Protein AF-A0A2M8NTM0-F1 (afdb_monomer_lite)

Radius of gyration: 33.55 Å; chains: 1; bounding box: 62×79×112 Å

Secondary structure (DSSP, 8-state):
--HHHHHHHHHTT-S---EEEE--EE---BTSEEEEEEEEETTEEEEEEEEBT-EEEE---TT-EEEEEEEEPTTEEBTTBSEEEEEEE--SSEEEEE---SS----SHHHHHHHHHHHHHHHH-PPP-PPPGGGGSPP------------------PPPPP-------------------------SSSTTS----SSSSS-------SSTTSS---

Sequence (218 aa):
YAPDAVVQLLDNDNLVRLGTAIIPTGNLRKDRAAVNITIIENDERLRYSVDGGHVFVYPIPIGQTIEVRIRCAGGISINGKRRLRMKIEGGAMGLMIDARPRPLPLGDVAYRAVMMPKWVQEATGDPLQEMDIRWLQPVEDDHIVIPTTTKRRDDKKQRPLKADKKGRGKDKPSKADKQGKKGSDKDEFDDLLGGADLDSLLEDEEPDELGALRNALS

Foldseek 3Di:
DDVVVVVVVVVVPPDFDAWDEFEKAFPQDAPAFFKWKWKADPNDTDIDTDHALAKAFDAADAPDKIKMWMAGDPGIDTVPHRIDIDIIGGTNGYYMYHRYYPVHCCDALVSVQPSVLRRVCNRPVDPRDHDDPVVSDPDPPPPPPPDPPDDDDDDDDDDDDDDDDDDDDDDDDDDDDDDDDDDDDDDDPPPPPDDDDPPPPPDDDDDDDPPPPPPPPD

pLDDT: mean 73.64, std 25.42, range [27.0, 98.56]

Structure (mmCIF, N/CA/C/O backbone):
data_AF-A0A2M8NTM0-F1
#
_entry.id   AF-A0A2M8NTM0-F1
#
loop_
_atom_site.group_PDB
_atom_site.id
_atom_site.type_symbol
_atom_site.label_atom_id
_atom_site.label_alt_id
_atom_site.label_comp_id
_atom_site.label_asym_id
_atom_site.label_entity_id
_atom_site.label_seq_id
_atom_site.pdbx_PDB_ins_code
_atom_site.Cartn_x
_atom_site.Cartn_y
_atom_site.Cartn_z
_atom_site.occupancy
_atom_site.B_iso_or_equiv
_atom_site.auth_seq_id
_atom_site.auth_comp_id
_atom_site.auth_asym_id
_atom_site.auth_atom_id
_atom_site.pdbx_PDB_model_num
ATOM 1 N N . TYR A 1 1 ? -35.176 -5.198 -20.949 1.00 56.12 1 TYR A N 1
ATOM 2 C CA . TYR A 1 1 ? -34.098 -4.965 -19.971 1.00 56.12 1 TYR A CA 1
ATOM 3 C C . TYR A 1 1 ? -34.753 -4.721 -18.625 1.00 56.12 1 TYR A C 1
ATOM 5 O O . TYR A 1 1 ? -35.517 -3.773 -18.524 1.00 56.12 1 TYR A O 1
ATOM 13 N N . ALA A 1 2 ? -34.555 -5.620 -17.658 1.00 70.25 2 ALA A N 1
ATOM 14 C CA . ALA A 1 2 ? -35.185 -5.564 -16.338 1.00 70.25 2 ALA A CA 1
ATOM 15 C C . ALA A 1 2 ? -34.142 -5.093 -15.306 1.00 70.25 2 ALA A C 1
ATOM 17 O O . ALA A 1 2 ? -33.326 -5.911 -14.879 1.00 70.25 2 ALA A O 1
ATOM 18 N N . PRO A 1 3 ? -34.103 -3.796 -14.952 1.00 74.00 3 PRO A N 1
ATOM 19 C CA . PRO A 1 3 ? -33.145 -3.275 -13.973 1.00 74.00 3 PRO A CA 1
ATOM 20 C C . PRO A 1 3 ? -33.271 -3.969 -12.607 1.00 74.00 3 PRO A C 1
ATOM 22 O O . PRO A 1 3 ? -32.257 -4.216 -11.964 1.00 74.00 3 PRO A O 1
ATOM 25 N N . ASP A 1 4 ? -34.475 -4.396 -12.225 1.00 75.06 4 ASP A N 1
ATOM 26 C CA . ASP A 1 4 ? -34.735 -5.058 -10.939 1.00 75.06 4 ASP A CA 1
ATOM 27 C C . ASP A 1 4 ? -34.027 -6.412 -10.798 1.00 75.06 4 ASP A C 1
ATOM 29 O O . ASP A 1 4 ? -33.561 -6.759 -9.717 1.00 75.06 4 ASP A O 1
ATOM 33 N N . ALA A 1 5 ? -33.876 -7.158 -11.898 1.00 70.00 5 ALA A N 1
ATOM 34 C CA . ALA A 1 5 ? -33.140 -8.421 -11.896 1.00 70.00 5 ALA A CA 1
ATOM 35 C C . ALA A 1 5 ? -31.632 -8.203 -11.694 1.00 70.00 5 ALA A C 1
ATOM 37 O O . ALA A 1 5 ? -30.962 -9.038 -11.097 1.00 70.00 5 ALA A O 1
ATOM 38 N N . VAL A 1 6 ? -31.097 -7.074 -12.173 1.00 70.56 6 VAL A N 1
ATOM 39 C CA . VAL A 1 6 ? -29.693 -6.696 -11.957 1.00 70.56 6 VAL A CA 1
ATOM 40 C C . VAL A 1 6 ? -29.484 -6.268 -10.506 1.00 70.56 6 VAL A C 1
ATOM 42 O O . VAL A 1 6 ? -28.508 -6.688 -9.897 1.00 70.56 6 VAL A O 1
ATOM 45 N N . VAL A 1 7 ? -30.412 -5.494 -9.937 1.00 74.06 7 VAL A N 1
ATOM 46 C CA . VAL A 1 7 ? -30.360 -5.064 -8.530 1.00 74.06 7 VAL A CA 1
ATOM 47 C C . VAL A 1 7 ? -30.457 -6.262 -7.585 1.00 74.06 7 VAL A C 1
ATOM 49 O O . VAL A 1 7 ? -29.578 -6.425 -6.751 1.00 74.06 7 VAL A O 1
ATOM 52 N N . GLN A 1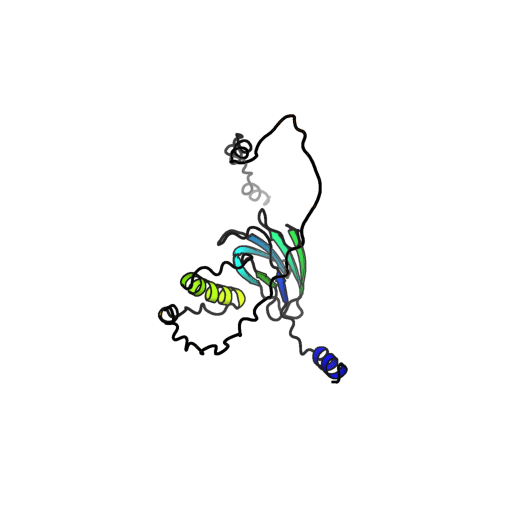 8 ? -31.412 -7.179 -7.785 1.00 66.38 8 GLN A N 1
ATOM 53 C CA . GLN A 1 8 ? -31.498 -8.407 -6.978 1.00 66.38 8 GLN A CA 1
ATOM 54 C C . GLN A 1 8 ? -30.233 -9.268 -7.063 1.00 66.38 8 GLN A C 1
ATOM 56 O O . GLN A 1 8 ? -29.823 -9.862 -6.074 1.00 66.38 8 GLN A O 1
ATOM 61 N N . LEU A 1 9 ? -29.595 -9.349 -8.233 1.00 65.88 9 LEU A N 1
ATOM 62 C CA . LEU A 1 9 ? -28.368 -10.129 -8.408 1.00 65.88 9 LEU A CA 1
ATOM 63 C C . LEU A 1 9 ? -27.161 -9.481 -7.706 1.00 65.88 9 LEU A C 1
ATOM 65 O O . LEU A 1 9 ? -26.259 -10.197 -7.276 1.00 65.88 9 LEU A O 1
ATOM 69 N N . LEU A 1 10 ? -27.159 -8.152 -7.561 1.00 68.00 10 LEU A N 1
ATOM 70 C CA . LEU A 1 10 ? -26.170 -7.403 -6.780 1.00 68.00 10 LEU A CA 1
ATOM 71 C C . LEU A 1 10 ? -26.445 -7.481 -5.269 1.00 68.00 10 LEU A C 1
ATOM 73 O O . LEU A 1 10 ? -25.497 -7.615 -4.500 1.00 68.00 10 LEU A O 1
ATOM 77 N N . ASP A 1 11 ? -27.716 -7.444 -4.863 1.00 64.75 11 ASP A N 1
ATOM 78 C CA . ASP A 1 11 ? -28.152 -7.501 -3.460 1.00 64.75 11 ASP A CA 1
ATOM 79 C C . ASP A 1 11 ? -28.005 -8.905 -2.845 1.00 64.75 11 ASP A C 1
ATOM 81 O O . ASP A 1 11 ? -27.877 -9.040 -1.632 1.00 64.75 11 ASP A O 1
ATOM 85 N N . ASN A 1 12 ? -27.975 -9.959 -3.668 1.00 64.94 12 ASN A N 1
ATOM 86 C CA . ASN A 1 12 ? -27.791 -11.351 -3.235 1.00 64.94 12 ASN A CA 1
ATOM 87 C C . ASN A 1 12 ? -26.311 -11.728 -2.983 1.00 64.94 12 ASN A C 1
ATOM 89 O O . ASN A 1 12 ? -25.892 -12.834 -3.324 1.00 64.94 12 ASN A O 1
ATOM 93 N N . ASP A 1 13 ? -25.507 -10.820 -2.419 1.00 61.31 13 ASP A N 1
ATOM 94 C CA . ASP A 1 13 ? -24.114 -11.066 -1.991 1.00 61.31 13 ASP A CA 1
ATOM 95 C C . ASP A 1 13 ? -23.133 -11.538 -3.087 1.00 61.31 13 ASP A C 1
ATOM 97 O O . ASP A 1 13 ? -22.065 -12.081 -2.803 1.00 61.31 13 ASP A O 1
ATOM 101 N N . ASN A 1 14 ? -23.424 -11.285 -4.368 1.00 66.50 14 ASN A N 1
ATOM 102 C CA . ASN A 1 14 ? -22.520 -11.690 -5.455 1.00 66.50 14 ASN A CA 1
ATOM 103 C C . ASN A 1 14 ? -21.329 -10.724 -5.663 1.00 66.50 14 ASN A C 1
ATOM 105 O O . ASN A 1 14 ? -20.503 -10.923 -6.555 1.00 66.50 14 ASN A O 1
ATOM 109 N N . LEU A 1 15 ? -21.232 -9.657 -4.860 1.00 78.38 15 LEU A N 1
ATOM 110 C CA . LEU A 1 15 ? -20.089 -8.745 -4.840 1.00 78.38 15 LEU A CA 1
ATOM 111 C C . LEU A 1 15 ? -19.191 -9.048 -3.641 1.00 78.38 15 LEU A C 1
ATOM 113 O O . LEU A 1 15 ? -19.498 -8.709 -2.501 1.00 78.38 15 LEU A O 1
ATOM 117 N N . VAL A 1 16 ? -18.026 -9.634 -3.914 1.00 83.12 16 VAL A N 1
ATOM 118 C CA . VAL A 1 16 ? -17.016 -9.872 -2.881 1.00 83.12 16 VAL A CA 1
ATOM 119 C C . VAL A 1 16 ? -16.355 -8.552 -2.491 1.00 83.12 16 VAL A C 1
ATOM 121 O O . VAL A 1 16 ? -15.745 -7.865 -3.315 1.00 83.12 16 VAL A O 1
ATOM 124 N N . ARG A 1 17 ? -16.416 -8.212 -1.202 1.00 87.56 17 ARG A N 1
ATOM 125 C CA . ARG A 1 17 ? -15.666 -7.087 -0.639 1.00 87.56 17 ARG A CA 1
ATOM 126 C C . ARG A 1 17 ? -14.170 -7.390 -0.706 1.00 87.56 17 ARG A C 1
ATOM 128 O O . ARG A 1 17 ? -13.677 -8.234 0.035 1.00 87.56 17 ARG A O 1
ATOM 135 N N . LEU A 1 18 ? -13.436 -6.693 -1.574 1.00 92.44 18 LEU A N 1
ATOM 136 C CA . LEU A 1 18 ? -11.980 -6.850 -1.675 1.00 92.44 18 LEU A CA 1
ATOM 137 C C . LEU A 1 18 ? -11.266 -6.223 -0.473 1.00 92.44 18 LEU A C 1
ATOM 139 O O . LEU A 1 18 ? -10.443 -6.872 0.162 1.00 92.44 18 LEU A O 1
ATOM 143 N N . GLY A 1 19 ? -11.608 -4.982 -0.125 1.00 93.62 19 GLY A N 1
ATOM 144 C CA . GLY A 1 19 ? -10.997 -4.262 0.989 1.00 93.62 19 GLY A CA 1
ATOM 145 C C . GLY A 1 19 ? -10.727 -2.795 0.665 1.00 93.62 19 GLY A C 1
ATOM 146 O O . GLY A 1 19 ? -11.412 -2.204 -0.170 1.00 93.62 19 GLY A O 1
ATOM 147 N N . THR A 1 20 ? -9.731 -2.205 1.327 1.00 96.25 20 THR A N 1
ATOM 148 C CA . THR A 1 20 ? -9.385 -0.781 1.199 1.00 96.25 20 THR A CA 1
ATOM 149 C C . THR A 1 20 ? -8.024 -0.615 0.538 1.00 96.25 20 THR A C 1
ATOM 151 O O . THR A 1 20 ? -7.018 -1.090 1.058 1.00 96.25 20 THR A O 1
ATOM 154 N N . ALA A 1 21 ? -7.978 0.129 -0.567 1.00 96.69 21 ALA A N 1
ATOM 155 C CA . ALA A 1 21 ? -6.735 0.552 -1.205 1.00 96.69 21 ALA A CA 1
ATOM 156 C C . ALA A 1 21 ? -6.442 2.025 -0.893 1.00 96.69 21 ALA A C 1
ATOM 158 O O . ALA A 1 21 ? -7.310 2.890 -1.022 1.00 96.69 21 ALA A O 1
ATOM 159 N N . ILE A 1 22 ? -5.205 2.320 -0.503 1.00 97.19 22 ILE A N 1
ATOM 160 C CA . ILE A 1 22 ? -4.737 3.667 -0.187 1.00 97.19 22 ILE A CA 1
ATOM 161 C C . ILE A 1 22 ? -3.562 3.996 -1.097 1.00 97.19 22 ILE A C 1
ATOM 163 O O . ILE A 1 22 ? -2.527 3.332 -1.078 1.00 97.19 22 ILE A O 1
ATOM 167 N N . ILE A 1 23 ? -3.730 5.057 -1.881 1.00 97.31 23 ILE A N 1
ATOM 168 C CA . ILE A 1 23 ? -2.761 5.486 -2.883 1.00 97.31 23 ILE A CA 1
ATOM 169 C C . ILE A 1 23 ? -2.243 6.872 -2.478 1.00 97.31 23 ILE A C 1
ATOM 171 O O . ILE A 1 23 ? -2.938 7.870 -2.695 1.00 97.31 23 ILE A O 1
ATOM 175 N N . PRO A 1 24 ? -1.070 6.972 -1.824 1.00 97.25 24 PRO A N 1
ATOM 176 C CA . PRO A 1 24 ? -0.424 8.254 -1.582 1.00 97.25 24 PRO A CA 1
ATOM 177 C C . PRO A 1 24 ? -0.093 8.984 -2.891 1.00 97.25 24 PRO A C 1
ATOM 179 O O . PRO A 1 24 ? 0.126 8.394 -3.944 1.00 97.25 24 PRO A O 1
ATOM 182 N N . THR A 1 25 ? -0.013 10.306 -2.800 1.00 96.75 25 THR A N 1
ATOM 183 C CA . THR A 1 25 ? 0.333 11.224 -3.890 1.00 96.75 25 THR A CA 1
ATOM 184 C C . THR A 1 25 ? 1.499 12.109 -3.465 1.00 96.75 25 THR A C 1
ATOM 186 O O . THR A 1 25 ? 1.630 12.427 -2.282 1.00 96.75 25 THR A O 1
ATOM 189 N N . GLY A 1 26 ? 2.348 12.512 -4.411 1.00 95.38 26 GLY A N 1
ATOM 190 C CA . GLY A 1 26 ? 3.534 13.331 -4.150 1.00 95.38 26 GLY A CA 1
ATOM 191 C C . GLY A 1 26 ? 4.819 12.696 -4.676 1.00 95.38 26 GLY A C 1
ATOM 192 O O . GLY A 1 26 ? 4.784 11.872 -5.590 1.00 95.38 26 GLY A O 1
ATOM 193 N N . ASN A 1 27 ? 5.963 13.081 -4.104 1.00 94.50 27 ASN A N 1
ATOM 194 C CA . ASN A 1 27 ? 7.277 12.602 -4.548 1.00 94.50 27 ASN A CA 1
ATOM 195 C C . ASN A 1 27 ? 7.610 11.207 -3.981 1.00 94.50 27 ASN A C 1
ATOM 197 O O . ASN A 1 27 ? 8.354 11.076 -3.009 1.00 94.50 27 ASN A O 1
ATOM 201 N N . LEU A 1 28 ? 7.041 10.168 -4.593 1.00 96.44 28 LEU A N 1
ATOM 202 C CA . LEU A 1 28 ? 7.273 8.756 -4.265 1.00 96.44 28 LEU A CA 1
ATOM 203 C C . LEU A 1 28 ? 8.571 8.256 -4.915 1.00 96.44 28 LEU A C 1
ATOM 205 O O . LEU A 1 28 ? 8.552 7.610 -5.964 1.00 96.44 28 LEU A O 1
ATOM 209 N N . ARG A 1 29 ? 9.715 8.590 -4.309 1.00 94.38 29 ARG A N 1
ATOM 210 C CA . ARG A 1 29 ? 11.024 8.103 -4.769 1.00 94.38 29 ARG A CA 1
ATOM 211 C C . ARG A 1 29 ? 11.137 6.595 -4.552 1.00 94.38 29 ARG A C 1
ATOM 213 O O . ARG A 1 29 ? 10.770 6.106 -3.489 1.00 94.38 29 ARG A O 1
ATOM 220 N N . LYS A 1 30 ? 11.665 5.889 -5.554 1.00 92.88 30 LYS A N 1
ATOM 221 C CA . LYS A 1 30 ? 11.871 4.439 -5.492 1.00 92.88 30 LYS A CA 1
ATOM 222 C C . LYS A 1 30 ? 12.771 4.063 -4.305 1.00 92.88 30 LYS A C 1
ATOM 224 O O . LYS A 1 30 ? 13.737 4.783 -4.047 1.00 92.88 30 LYS A O 1
ATOM 229 N N . ASP A 1 31 ? 12.440 2.968 -3.618 1.00 94.56 31 ASP A N 1
ATOM 230 C CA . ASP A 1 31 ? 13.224 2.368 -2.527 1.00 94.56 31 ASP A CA 1
ATOM 231 C C . ASP A 1 31 ? 13.515 3.367 -1.374 1.00 94.56 31 ASP A C 1
ATOM 233 O O . ASP A 1 31 ? 14.544 3.318 -0.701 1.00 94.56 31 ASP A O 1
ATOM 237 N N . ARG A 1 32 ? 12.625 4.352 -1.177 1.00 97.00 32 ARG A N 1
ATOM 238 C CA . ARG A 1 32 ? 12.679 5.347 -0.093 1.00 97.00 32 ARG A CA 1
ATOM 239 C C . ARG A 1 32 ? 11.377 5.304 0.695 1.00 97.00 32 ARG A C 1
ATOM 241 O O . ARG A 1 32 ? 10.312 5.386 0.087 1.00 97.00 32 ARG A O 1
ATOM 248 N N . ALA A 1 33 ? 11.464 5.295 2.024 1.00 97.38 33 ALA A N 1
ATOM 249 C CA . ALA A 1 33 ? 10.299 5.298 2.910 1.00 97.38 33 ALA A CA 1
ATOM 250 C C . ALA A 1 33 ? 9.285 6.389 2.535 1.00 97.38 33 ALA A C 1
ATOM 252 O O . ALA A 1 33 ? 9.566 7.589 2.616 1.00 97.38 33 ALA A O 1
ATOM 253 N N . ALA A 1 34 ? 8.09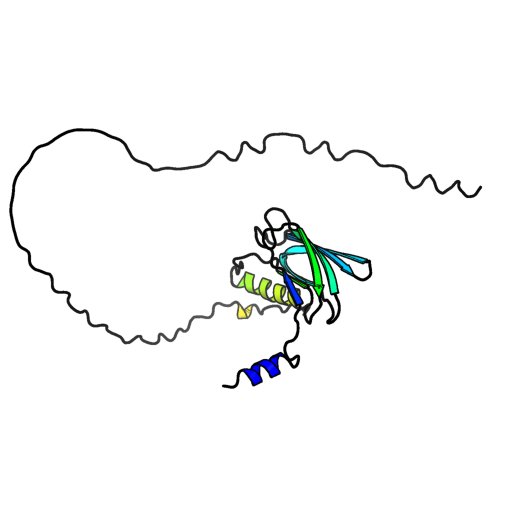0 5.961 2.129 1.00 98.06 34 ALA A N 1
ATOM 254 C CA . ALA A 1 34 ? 7.018 6.831 1.665 1.00 98.06 34 ALA A CA 1
ATOM 255 C C . ALA A 1 34 ?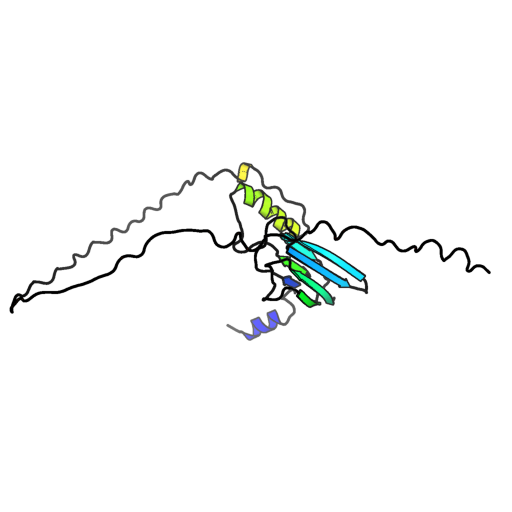 5.886 6.933 2.688 1.00 98.06 34 ALA A C 1
ATOM 257 O O . ALA A 1 34 ? 5.368 8.025 2.949 1.00 98.06 34 ALA A O 1
ATOM 258 N N . VAL A 1 35 ? 5.499 5.798 3.272 1.00 98.31 35 VAL A N 1
ATOM 259 C CA . VAL A 1 35 ? 4.358 5.694 4.180 1.00 98.31 35 VAL A CA 1
ATOM 260 C C . VAL A 1 35 ? 4.707 4.789 5.354 1.00 98.31 35 VAL A C 1
ATOM 262 O O . VAL A 1 35 ? 5.038 3.628 5.171 1.00 98.31 35 VAL A O 1
ATOM 265 N N . ASN A 1 36 ? 4.564 5.307 6.571 1.00 98.56 36 ASN A N 1
ATOM 266 C CA . ASN A 1 36 ? 4.604 4.512 7.793 1.00 98.56 36 ASN A CA 1
ATOM 267 C C . ASN A 1 36 ? 3.178 4.180 8.236 1.00 98.56 36 ASN A C 1
ATOM 269 O O . ASN A 1 36 ? 2.339 5.080 8.366 1.00 98.56 36 ASN A O 1
ATOM 273 N N . ILE A 1 37 ? 2.922 2.906 8.507 1.00 98.31 37 ILE A N 1
ATOM 274 C CA . ILE A 1 37 ? 1.624 2.370 8.910 1.00 98.31 37 ILE A CA 1
ATOM 275 C C . ILE A 1 37 ? 1.747 1.843 10.337 1.00 98.31 37 ILE A C 1
ATOM 277 O O . ILE A 1 37 ? 2.727 1.199 10.705 1.00 98.31 37 ILE A O 1
ATOM 281 N N . THR A 1 38 ? 0.745 2.119 11.159 1.00 98.50 38 THR A N 1
ATOM 282 C CA . THR A 1 38 ? 0.543 1.440 12.437 1.00 98.50 38 THR A CA 1
ATOM 283 C C . THR A 1 38 ? -0.839 0.814 12.429 1.00 98.50 38 THR A C 1
ATOM 285 O O . THR A 1 38 ? -1.835 1.531 12.314 1.00 98.50 38 THR A O 1
ATOM 288 N N . ILE A 1 39 ? -0.875 -0.506 12.541 1.00 97.88 39 ILE A N 1
ATOM 289 C CA . ILE A 1 39 ? -2.087 -1.315 12.617 1.00 97.88 39 ILE A CA 1
ATOM 290 C C . ILE A 1 39 ? -2.331 -1.651 14.084 1.00 97.88 39 ILE A C 1
ATOM 292 O O . ILE A 1 39 ? -1.391 -1.991 14.802 1.00 97.88 39 ILE A O 1
ATOM 296 N N . ILE A 1 40 ? -3.571 -1.472 14.530 1.00 97.06 40 ILE A N 1
ATOM 297 C CA . ILE A 1 40 ? -4.005 -1.750 15.897 1.00 97.06 40 ILE A CA 1
ATOM 298 C C . ILE A 1 40 ? -5.086 -2.824 15.831 1.00 97.06 40 ILE A C 1
ATOM 300 O O . ILE A 1 40 ? -6.179 -2.578 15.310 1.00 97.06 40 ILE A O 1
ATOM 304 N N . GLU A 1 41 ? -4.760 -3.996 16.361 1.00 92.12 41 GLU A N 1
ATOM 305 C CA . GLU A 1 41 ? -5.584 -5.202 16.341 1.00 92.12 41 GLU A CA 1
ATOM 306 C C . GLU A 1 41 ? -5.363 -5.955 17.657 1.00 92.12 41 GLU A C 1
ATOM 308 O O . GLU A 1 41 ? -4.223 -6.113 18.073 1.00 92.12 41 GLU A O 1
ATOM 313 N N . ASN A 1 42 ? -6.437 -6.374 18.337 1.00 90.31 42 ASN A N 1
ATOM 314 C CA . ASN A 1 42 ? -6.373 -7.099 19.620 1.00 90.31 42 ASN A CA 1
ATOM 315 C C . ASN A 1 42 ? -5.465 -6.432 20.680 1.00 90.31 42 ASN A C 1
ATOM 317 O O . ASN A 1 42 ? -4.713 -7.106 21.372 1.00 90.31 42 ASN A O 1
ATOM 321 N N . ASP A 1 43 ? -5.511 -5.096 20.768 1.00 88.00 43 ASP A N 1
ATOM 322 C CA . ASP A 1 43 ? -4.641 -4.243 21.603 1.00 88.00 43 ASP A CA 1
ATOM 323 C C . ASP A 1 43 ? -3.131 -4.283 21.281 1.00 88.00 43 ASP A C 1
ATOM 325 O O . ASP A 1 43 ? -2.343 -3.542 21.879 1.00 88.00 43 ASP A O 1
ATOM 329 N N . GLU A 1 44 ? -2.720 -5.029 20.257 1.00 94.19 44 GLU A N 1
ATOM 330 C CA . GLU A 1 44 ? -1.359 -5.027 19.732 1.00 94.19 44 GLU A CA 1
ATOM 331 C C . GLU A 1 44 ? -1.146 -3.914 18.699 1.00 94.19 44 GLU A C 1
ATOM 333 O O . GLU A 1 44 ? -2.074 -3.423 18.049 1.00 94.19 44 GLU A O 1
ATOM 338 N N . ARG A 1 45 ? 0.113 -3.478 18.553 1.00 96.75 45 ARG A N 1
ATOM 339 C CA . ARG A 1 45 ? 0.511 -2.432 17.599 1.00 96.75 45 ARG A CA 1
ATOM 340 C C . ARG A 1 45 ? 1.578 -2.942 16.644 1.00 96.75 45 ARG A C 1
ATOM 342 O O . ARG A 1 45 ? 2.760 -2.944 16.982 1.00 96.75 45 ARG A O 1
ATOM 349 N N . LEU A 1 46 ? 1.171 -3.254 15.422 1.00 97.88 46 LEU A N 1
ATOM 350 C CA . LEU A 1 46 ? 2.069 -3.657 14.344 1.00 97.88 46 LEU A CA 1
ATOM 351 C C . LEU A 1 46 ? 2.503 -2.428 13.541 1.00 97.88 46 LEU A C 1
ATOM 353 O O . LEU A 1 46 ? 1.695 -1.538 13.259 1.00 97.88 46 LEU A O 1
ATOM 357 N N . ARG A 1 47 ? 3.789 -2.342 13.190 1.00 98.00 47 ARG A N 1
ATOM 358 C CA . ARG A 1 47 ? 4.367 -1.195 12.472 1.00 98.00 47 ARG A CA 1
ATOM 359 C C . ARG A 1 47 ? 5.012 -1.649 11.174 1.00 98.00 47 ARG A C 1
ATOM 361 O O . ARG A 1 47 ? 5.827 -2.561 11.184 1.00 98.00 47 ARG A O 1
ATOM 368 N N . TYR A 1 48 ? 4.694 -0.945 10.094 1.00 98.12 48 TYR A N 1
ATOM 369 C CA . TYR A 1 48 ? 5.224 -1.211 8.760 1.00 98.12 48 TYR A CA 1
ATOM 370 C C . TYR A 1 48 ? 5.709 0.087 8.115 1.00 98.12 48 TYR A C 1
ATOM 372 O O . TYR A 1 48 ? 5.119 1.150 8.332 1.00 98.12 48 TYR A O 1
ATOM 380 N N . SER A 1 49 ? 6.759 -0.007 7.303 1.00 98.00 49 SER A N 1
ATOM 381 C CA . SER A 1 49 ? 7.184 1.049 6.381 1.00 98.00 49 SER A CA 1
ATOM 382 C C . SER A 1 49 ? 6.978 0.552 4.959 1.00 98.00 49 SER A C 1
ATOM 384 O O . SER A 1 49 ? 7.354 -0.573 4.640 1.00 98.00 49 SER A O 1
ATOM 386 N N . VAL A 1 50 ? 6.373 1.387 4.122 1.00 98.25 50 VAL A N 1
ATOM 387 C CA . VAL A 1 50 ? 6.198 1.133 2.693 1.00 98.25 50 VAL A CA 1
ATOM 388 C C . VAL A 1 50 ? 7.038 2.141 1.937 1.00 98.25 50 VAL A C 1
ATOM 390 O O . VAL A 1 50 ? 6.853 3.358 2.076 1.00 98.25 50 VAL A O 1
ATOM 393 N N . ASP A 1 51 ? 7.954 1.621 1.136 1.00 98.25 51 ASP A N 1
ATOM 394 C CA . ASP A 1 51 ? 8.845 2.416 0.311 1.00 98.25 51 ASP A CA 1
ATOM 395 C C . ASP A 1 51 ? 8.166 2.806 -1.006 1.00 98.25 51 ASP A C 1
ATOM 397 O O . ASP A 1 51 ? 7.293 2.107 -1.528 1.00 98.25 51 ASP A O 1
ATOM 401 N N . GLY A 1 52 ? 8.552 3.952 -1.562 1.00 97.88 52 GLY A N 1
ATOM 402 C CA . GLY A 1 52 ? 8.072 4.377 -2.868 1.00 97.88 52 GLY A CA 1
ATOM 403 C C . GLY A 1 52 ? 8.461 3.368 -3.948 1.00 97.88 52 GLY A C 1
ATOM 404 O O . GLY A 1 52 ? 9.546 2.794 -3.926 1.00 97.88 52 GLY A O 1
ATOM 405 N N . GLY A 1 53 ? 7.570 3.149 -4.912 1.00 96.81 53 GLY A N 1
ATOM 406 C CA . GLY A 1 53 ? 7.760 2.141 -5.959 1.00 96.81 53 GLY A CA 1
ATOM 407 C C . GLY A 1 53 ? 7.301 0.729 -5.587 1.00 96.81 53 GLY A C 1
ATOM 408 O O . GLY A 1 53 ? 7.374 -0.137 -6.457 1.00 96.81 53 GLY A O 1
ATOM 409 N N . HIS A 1 54 ? 6.788 0.519 -4.372 1.00 97.50 54 HIS A N 1
ATOM 410 C CA . HIS A 1 54 ? 6.324 -0.781 -3.884 1.00 97.50 54 HIS A CA 1
ATOM 411 C C . HIS A 1 54 ? 4.827 -0.812 -3.605 1.00 97.50 54 HIS A C 1
ATOM 413 O O . HIS A 1 54 ? 4.163 0.220 -3.444 1.00 97.50 54 HIS A O 1
ATOM 419 N N . VAL A 1 55 ? 4.317 -2.033 -3.538 1.00 97.81 55 VAL A N 1
ATOM 420 C CA . VAL A 1 55 ? 2.984 -2.361 -3.054 1.00 97.81 55 VAL A CA 1
ATOM 421 C C . VAL A 1 55 ? 3.115 -3.076 -1.713 1.00 97.81 55 VAL A C 1
ATOM 423 O O . VAL A 1 55 ? 4.035 -3.854 -1.487 1.00 97.81 55 VAL A O 1
ATOM 426 N N . PHE A 1 56 ? 2.194 -2.795 -0.803 1.00 98.19 56 PHE A N 1
ATOM 427 C CA . PHE A 1 56 ? 2.091 -3.490 0.472 1.00 98.19 56 PHE A CA 1
ATOM 428 C C . PHE A 1 56 ? 0.656 -3.949 0.677 1.00 98.19 56 PHE A C 1
ATOM 430 O O . PHE A 1 56 ? -0.269 -3.157 0.481 1.00 98.19 56 PHE A O 1
ATOM 437 N N . VAL A 1 57 ? 0.477 -5.196 1.106 1.00 98.12 57 VAL A N 1
ATOM 438 C CA . VAL A 1 57 ? -0.825 -5.763 1.455 1.00 98.12 57 VAL A CA 1
ATOM 439 C C . VAL A 1 57 ? -0.775 -6.303 2.878 1.00 98.12 57 VAL A C 1
ATOM 441 O O . VAL A 1 57 ? 0.144 -7.029 3.249 1.00 98.12 57 VAL A O 1
ATOM 444 N N . TYR A 1 58 ? -1.775 -5.934 3.671 1.00 97.38 58 TYR A N 1
ATOM 445 C CA . TYR A 1 58 ? -2.029 -6.495 4.988 1.00 97.38 58 TYR A CA 1
ATOM 446 C C . TYR A 1 58 ? -3.400 -7.181 4.977 1.00 97.38 58 TYR A C 1
ATOM 448 O O . TYR A 1 58 ? -4.411 -6.494 4.777 1.00 97.38 58 TYR A O 1
ATOM 456 N N . PRO A 1 59 ? -3.460 -8.509 5.177 1.00 96.38 59 PRO A N 1
ATOM 457 C CA . PRO A 1 59 ? -4.720 -9.233 5.171 1.00 96.38 59 PRO A CA 1
ATOM 458 C C . PRO A 1 59 ? -5.571 -8.824 6.375 1.00 96.38 59 PRO A C 1
ATOM 460 O O . PRO A 1 59 ? -5.089 -8.739 7.500 1.00 96.38 59 PRO A O 1
ATOM 463 N N . ILE A 1 60 ? -6.856 -8.578 6.131 1.00 96.50 60 ILE A N 1
ATOM 464 C CA . ILE A 1 60 ? -7.847 -8.318 7.179 1.00 96.50 60 ILE A CA 1
ATOM 465 C C . ILE A 1 60 ? -9.045 -9.217 6.860 1.00 96.50 60 ILE A C 1
ATOM 467 O O . ILE A 1 60 ? -9.723 -8.956 5.860 1.00 96.50 60 ILE A O 1
ATOM 471 N N . PRO A 1 61 ? -9.296 -10.272 7.653 1.00 93.19 61 PRO A N 1
ATOM 472 C CA . PRO A 1 61 ? -10.410 -11.192 7.454 1.00 93.19 61 PRO A CA 1
ATOM 473 C C . PRO A 1 61 ? -11.770 -10.506 7.262 1.00 93.19 61 PRO A C 1
ATOM 475 O O . PRO A 1 61 ? -12.071 -9.480 7.876 1.00 93.19 61 PRO A O 1
ATOM 478 N N . ILE A 1 62 ? -12.623 -11.101 6.423 1.00 92.44 62 ILE A N 1
ATOM 479 C CA . ILE A 1 62 ? -14.014 -10.658 6.239 1.00 92.44 62 ILE A CA 1
ATOM 480 C C . ILE A 1 62 ? -14.737 -10.691 7.594 1.00 92.44 62 ILE A C 1
ATOM 482 O O . ILE A 1 62 ? -14.607 -11.649 8.352 1.00 92.44 62 ILE A O 1
ATOM 486 N N . GLY A 1 63 ? -15.489 -9.631 7.903 1.00 91.62 63 GLY A N 1
ATOM 487 C CA . GLY A 1 63 ? -16.186 -9.467 9.183 1.00 91.62 63 GLY A CA 1
ATOM 488 C C . GLY A 1 63 ? -15.333 -8.858 10.302 1.00 91.62 63 GLY A C 1
ATOM 489 O O . GLY A 1 63 ? -15.872 -8.499 11.348 1.00 91.62 63 GLY A O 1
ATOM 490 N N . GLN A 1 64 ? -14.027 -8.674 10.091 1.00 94.44 64 GLN A N 1
ATOM 491 C CA . GLN A 1 64 ? -13.154 -8.001 11.048 1.00 94.44 64 GLN A CA 1
ATOM 492 C C . GLN A 1 64 ? -13.019 -6.508 10.735 1.00 94.44 64 GLN A C 1
ATOM 494 O O . GLN A 1 64 ? -13.002 -6.098 9.578 1.00 94.44 64 GLN A O 1
ATOM 499 N N . THR A 1 65 ? -12.890 -5.673 11.769 1.00 96.00 65 THR A N 1
ATOM 500 C CA . THR A 1 65 ? -12.563 -4.247 11.629 1.00 96.00 65 THR A CA 1
ATOM 501 C C . THR A 1 65 ? -11.366 -3.896 12.499 1.00 96.00 65 THR A C 1
ATOM 503 O O . THR A 1 65 ? -11.387 -4.145 13.702 1.00 96.00 65 THR A O 1
ATOM 506 N N . ILE A 1 66 ? -10.354 -3.262 11.907 1.00 97.19 66 ILE A N 1
ATOM 507 C CA . ILE A 1 66 ? -9.127 -2.832 12.593 1.00 97.19 66 ILE A CA 1
ATOM 508 C C . ILE A 1 66 ? -8.964 -1.310 12.549 1.00 97.19 66 ILE A C 1
ATOM 510 O O . ILE A 1 66 ? -9.522 -0.635 11.680 1.00 97.19 66 ILE A O 1
ATOM 514 N N . GLU A 1 67 ? -8.184 -0.742 13.471 1.00 98.06 67 GLU A N 1
ATOM 515 C CA . GLU A 1 67 ? -7.780 0.665 13.394 1.00 98.06 67 GLU A CA 1
ATOM 516 C C . GLU A 1 67 ? -6.416 0.792 12.707 1.00 98.06 67 GLU A C 1
ATOM 518 O O . GLU A 1 67 ? -5.444 0.143 13.082 1.00 98.06 67 GLU A O 1
ATOM 523 N N . VAL A 1 68 ? -6.329 1.700 11.735 1.00 98.12 68 VAL A N 1
ATOM 524 C CA . VAL A 1 68 ? -5.109 1.970 10.975 1.00 98.12 68 VAL A CA 1
ATOM 525 C C . VAL A 1 68 ? -4.728 3.437 11.110 1.00 98.12 68 VAL A C 1
ATOM 527 O O . VAL A 1 68 ? -5.540 4.347 10.906 1.00 98.12 68 VAL A O 1
ATOM 530 N N . ARG A 1 69 ? -3.461 3.678 11.449 1.00 98.31 69 ARG A N 1
ATOM 531 C CA . ARG A 1 69 ? -2.839 5.004 11.491 1.00 98.31 69 ARG A CA 1
ATOM 532 C C . ARG A 1 69 ? -1.759 5.087 10.432 1.00 98.31 69 ARG A C 1
ATOM 534 O O . ARG A 1 69 ? -0.914 4.208 10.334 1.00 98.31 69 ARG A O 1
ATOM 541 N N . ILE A 1 70 ? -1.761 6.175 9.67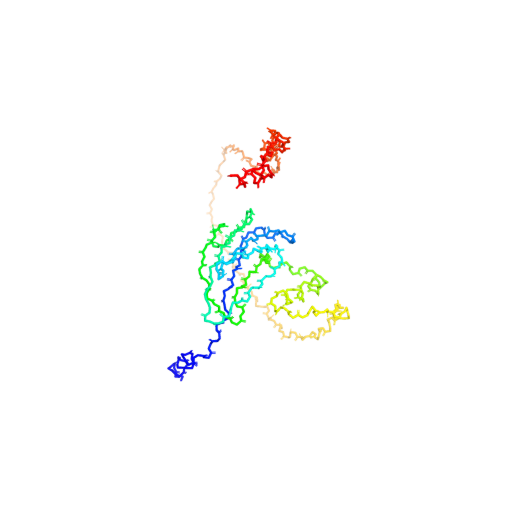6 1.00 98.38 70 ILE A N 1
ATOM 542 C CA . ILE A 1 70 ? -0.869 6.367 8.535 1.00 98.38 70 ILE A CA 1
ATOM 543 C C . ILE A 1 70 ? -0.121 7.683 8.694 1.00 98.38 70 ILE A C 1
ATOM 545 O O . ILE A 1 70 ? -0.720 8.703 9.048 1.00 98.38 70 ILE A O 1
ATOM 549 N N . ARG A 1 71 ? 1.184 7.674 8.416 1.00 98.50 71 ARG A N 1
ATOM 550 C CA . ARG A 1 71 ? 2.043 8.862 8.354 1.00 98.50 71 ARG A CA 1
ATOM 551 C C . ARG A 1 71 ? 2.839 8.861 7.049 1.00 98.50 71 ARG A C 1
ATOM 553 O O . ARG A 1 71 ? 3.656 7.977 6.830 1.00 98.50 71 ARG A O 1
ATOM 560 N N . CYS A 1 72 ? 2.625 9.868 6.212 1.00 98.50 72 CYS A N 1
ATOM 561 C CA . CYS A 1 72 ? 3.360 10.059 4.962 1.00 98.50 72 CYS A CA 1
ATOM 562 C C . CYS A 1 72 ? 4.699 10.777 5.206 1.00 98.50 72 CYS A C 1
ATOM 564 O O . CYS A 1 72 ? 4.777 11.688 6.041 1.00 98.50 72 CYS A O 1
ATOM 566 N N . ALA A 1 73 ? 5.730 10.426 4.436 1.00 97.88 73 ALA A N 1
ATOM 567 C CA . ALA A 1 73 ? 7.007 11.137 4.405 1.00 97.88 73 ALA A CA 1
ATOM 568 C C . ALA A 1 73 ? 6.870 12.549 3.794 1.00 97.88 73 ALA A C 1
ATOM 570 O O . ALA A 1 73 ? 5.796 12.957 3.346 1.00 97.88 73 ALA A O 1
ATOM 571 N N . GLY A 1 74 ? 7.929 13.365 3.857 1.00 96.25 74 GLY A N 1
ATOM 572 C CA . GLY A 1 74 ? 7.961 14.734 3.309 1.00 96.25 74 GLY A CA 1
ATOM 573 C C . GLY A 1 74 ? 7.502 14.805 1.846 1.00 96.25 74 GLY A C 1
ATOM 574 O O . GLY A 1 74 ? 7.877 13.961 1.045 1.00 96.25 74 GLY A O 1
ATOM 575 N N . GLY A 1 75 ? 6.654 15.782 1.502 1.00 95.44 75 GLY A N 1
ATOM 576 C CA . GLY A 1 75 ? 6.159 15.953 0.125 1.00 95.44 75 GLY A CA 1
ATOM 577 C C . GLY A 1 75 ? 5.177 14.881 -0.372 1.00 95.44 75 GLY A C 1
ATOM 578 O O . GLY A 1 75 ? 4.848 14.881 -1.554 1.00 95.44 75 GLY A O 1
ATOM 579 N N . ILE A 1 76 ? 4.711 13.985 0.508 1.00 98.00 76 ILE A N 1
ATOM 580 C CA . ILE A 1 76 ? 3.710 12.948 0.220 1.00 98.00 76 ILE A CA 1
ATOM 581 C C . ILE A 1 76 ? 2.447 13.198 1.057 1.00 98.00 76 ILE A C 1
ATOM 583 O O . ILE A 1 76 ? 2.525 13.630 2.215 1.00 98.00 76 ILE A O 1
ATOM 587 N N . SER A 1 77 ? 1.276 12.933 0.478 1.00 97.62 77 SER A N 1
ATOM 588 C CA . SER A 1 77 ? -0.021 13.030 1.149 1.00 97.62 77 SER A CA 1
ATOM 589 C C . SER A 1 77 ? -1.045 12.041 0.589 1.00 97.62 77 SER A C 1
ATOM 591 O O . SER A 1 77 ? -0.963 11.632 -0.565 1.00 97.62 77 SER A O 1
ATOM 593 N N . ILE A 1 78 ? -2.052 11.701 1.387 1.00 97.19 78 ILE A N 1
ATOM 594 C CA . ILE A 1 78 ? -3.241 10.958 0.953 1.00 97.19 78 ILE A CA 1
ATOM 595 C C . ILE A 1 78 ? -4.421 11.919 1.092 1.00 97.19 78 ILE A C 1
ATOM 597 O O . ILE A 1 78 ? -4.706 12.389 2.197 1.00 97.19 78 ILE A O 1
ATOM 601 N N . ASN A 1 79 ? -5.068 12.265 -0.024 1.00 94.44 79 ASN A N 1
ATOM 602 C CA . ASN A 1 79 ? -6.125 13.285 -0.084 1.00 94.44 79 ASN A CA 1
ATOM 603 C C . ASN A 1 79 ? -5.743 14.593 0.644 1.00 94.44 79 ASN A C 1
ATOM 605 O O . ASN A 1 79 ? -6.497 15.106 1.472 1.00 94.44 79 ASN A O 1
ATOM 609 N N . GLY A 1 80 ? -4.526 15.095 0.400 1.00 96.19 80 GLY A N 1
ATOM 610 C CA . GLY A 1 80 ? -4.004 16.326 1.007 1.00 96.19 80 GLY A CA 1
ATOM 611 C C . GLY A 1 80 ? -3.581 16.203 2.477 1.00 96.19 80 GLY A C 1
ATOM 612 O O . GLY A 1 80 ? -3.073 17.162 3.053 1.00 96.19 80 GLY A O 1
ATOM 613 N N . LYS A 1 81 ? -3.739 15.031 3.106 1.00 97.62 81 LYS A N 1
ATOM 614 C CA . LYS A 1 81 ? -3.375 14.802 4.511 1.00 97.62 81 LYS A CA 1
ATOM 615 C C . LYS A 1 81 ? -2.082 14.003 4.627 1.00 97.62 81 LYS A C 1
ATOM 617 O O . LYS A 1 81 ? -1.910 12.963 4.000 1.00 97.62 81 LYS A O 1
ATOM 622 N N . ARG A 1 82 ? -1.179 14.465 5.497 1.00 97.75 82 ARG A N 1
ATOM 623 C CA . ARG A 1 82 ? 0.074 13.757 5.835 1.00 97.75 82 ARG A CA 1
ATOM 624 C C . ARG A 1 82 ? -0.109 12.692 6.916 1.00 97.75 82 ARG A C 1
ATOM 626 O O . ARG A 1 82 ? 0.741 11.819 7.065 1.00 97.75 82 ARG A O 1
ATOM 633 N N . ARG A 1 83 ? -1.179 12.791 7.709 1.00 98.00 83 ARG A N 1
ATOM 634 C CA . ARG A 1 83 ? -1.504 11.863 8.797 1.00 98.00 83 ARG A CA 1
ATOM 635 C C . ARG A 1 83 ? -2.983 11.520 8.747 1.00 98.00 83 ARG A C 1
ATOM 637 O O . ARG A 1 83 ? -3.803 12.434 8.668 1.00 98.00 83 ARG A O 1
ATOM 644 N N . LEU A 1 84 ? -3.312 10.234 8.814 1.00 96.88 84 LEU A N 1
ATOM 645 C CA . LEU A 1 84 ? -4.690 9.745 8.854 1.00 96.88 84 LEU A CA 1
ATOM 646 C C . LEU A 1 84 ? -4.852 8.687 9.941 1.00 96.88 84 LEU A C 1
ATOM 648 O O . LEU A 1 84 ? -3.912 7.963 10.266 1.00 96.88 84 LEU A O 1
ATOM 652 N N . ARG A 1 85 ? -6.064 8.609 10.483 1.00 97.56 85 ARG A N 1
ATOM 653 C CA . ARG A 1 85 ? -6.533 7.548 11.372 1.00 97.56 85 ARG A CA 1
ATOM 654 C C . ARG A 1 85 ? -7.902 7.124 10.862 1.00 97.56 85 ARG A C 1
ATOM 656 O O . ARG A 1 85 ? -8.750 7.989 10.653 1.00 97.56 85 ARG A O 1
ATOM 663 N N . MET A 1 86 ? -8.100 5.834 10.635 1.00 96.56 86 MET A N 1
ATOM 664 C CA . MET A 1 86 ? -9.362 5.290 10.133 1.00 96.56 86 MET A CA 1
ATOM 665 C C . MET A 1 86 ? -9.589 3.875 10.650 1.00 96.56 86 MET A C 1
ATOM 667 O O . MET A 1 86 ? -8.634 3.174 10.976 1.00 96.56 86 MET A O 1
ATOM 671 N N . LYS A 1 87 ? -10.857 3.470 10.726 1.00 97.06 87 LYS A N 1
ATOM 672 C CA . LYS A 1 87 ? -11.232 2.068 10.905 1.00 97.06 87 LYS A CA 1
ATOM 673 C C . LYS A 1 87 ? -11.421 1.444 9.530 1.00 97.06 87 LYS A C 1
ATOM 675 O O . LYS A 1 87 ? -12.079 2.045 8.683 1.00 97.06 87 LYS A O 1
ATOM 680 N N . ILE A 1 88 ? -10.819 0.285 9.314 1.00 96.44 88 ILE A N 1
ATOM 681 C CA . ILE A 1 88 ? -10.873 -0.449 8.054 1.00 96.44 88 ILE A CA 1
ATOM 682 C C . ILE A 1 88 ? -11.494 -1.806 8.341 1.00 96.44 88 ILE A C 1
ATOM 684 O O . ILE A 1 88 ? -10.975 -2.576 9.142 1.00 96.44 88 ILE A O 1
ATOM 688 N N . GLU A 1 89 ? -12.619 -2.070 7.695 1.00 95.00 89 GLU A N 1
ATOM 689 C CA . GLU A 1 89 ? -13.225 -3.395 7.651 1.00 95.00 89 GLU A CA 1
ATOM 690 C C . GLU A 1 89 ? -12.467 -4.274 6.645 1.00 95.00 89 GLU A C 1
ATOM 692 O O . GLU A 1 89 ? -11.970 -3.773 5.626 1.00 95.00 89 GLU A O 1
ATOM 697 N N . GLY A 1 90 ? -12.386 -5.568 6.929 1.00 94.38 90 GLY A N 1
ATOM 698 C CA . GLY A 1 90 ? -11.708 -6.562 6.117 1.00 94.38 90 GLY A CA 1
ATOM 699 C C . GLY A 1 90 ? -12.449 -6.993 4.859 1.00 94.38 90 GLY A C 1
ATOM 700 O O . GLY A 1 90 ? -13.569 -6.572 4.566 1.00 94.38 90 GLY A O 1
ATOM 701 N N . GLY A 1 91 ? -11.770 -7.802 4.062 1.00 93.81 91 GLY A N 1
ATOM 702 C CA . GLY A 1 91 ? -12.189 -8.210 2.728 1.00 93.81 91 GLY A CA 1
ATOM 703 C C . GLY A 1 91 ? -11.247 -9.276 2.178 1.00 93.81 91 GLY A C 1
ATOM 704 O O . GLY A 1 91 ? -10.262 -9.616 2.824 1.00 93.81 91 GLY A O 1
ATOM 705 N N . ALA A 1 92 ? -11.517 -9.782 0.976 1.00 93.19 92 ALA A N 1
ATOM 706 C CA . ALA A 1 92 ? -10.702 -10.823 0.344 1.00 93.19 92 ALA A CA 1
ATOM 707 C C . ALA A 1 92 ? -9.205 -10.457 0.202 1.00 93.19 92 ALA A C 1
ATOM 709 O O . ALA A 1 92 ? -8.364 -11.346 0.194 1.00 93.19 92 ALA A O 1
ATOM 710 N N . MET A 1 93 ? -8.871 -9.164 0.115 1.00 94.00 93 MET A N 1
ATOM 711 C CA . MET A 1 93 ? -7.503 -8.623 0.076 1.00 94.00 93 MET A CA 1
ATOM 712 C C . MET A 1 93 ? -7.119 -7.890 1.379 1.00 94.00 93 MET A C 1
ATOM 714 O O . MET A 1 93 ? -5.951 -7.871 1.756 1.00 94.00 93 MET A O 1
ATOM 718 N N . GLY A 1 94 ? -8.074 -7.268 2.078 1.00 95.94 94 GLY A N 1
ATOM 719 C CA . GLY A 1 94 ? -7.804 -6.488 3.293 1.00 95.94 94 GLY A CA 1
ATOM 720 C C . GLY A 1 94 ? -7.354 -5.051 3.000 1.00 95.94 94 GLY A C 1
ATOM 721 O O . GLY A 1 94 ? -8.069 -4.291 2.348 1.00 95.94 94 GLY A O 1
ATOM 722 N N . LEU A 1 95 ? -6.198 -4.636 3.519 1.00 97.50 95 LEU A N 1
ATOM 723 C CA . LEU A 1 95 ? -5.624 -3.304 3.296 1.00 97.50 95 LEU A CA 1
ATOM 724 C C . LEU A 1 95 ? -4.492 -3.371 2.272 1.00 97.50 95 LEU A C 1
ATOM 726 O O . LEU A 1 95 ? -3.531 -4.102 2.470 1.00 97.50 95 LEU A O 1
ATOM 730 N N . MET A 1 96 ? -4.541 -2.521 1.248 1.00 98.19 96 MET A N 1
ATOM 731 C CA . MET A 1 96 ? -3.443 -2.312 0.305 1.00 98.19 96 MET A CA 1
ATOM 732 C C . MET A 1 96 ? -2.939 -0.872 0.361 1.00 98.19 96 MET A C 1
ATOM 734 O O . MET A 1 96 ? -3.728 0.072 0.311 1.00 98.19 96 MET A O 1
ATOM 738 N N . ILE A 1 97 ? -1.620 -0.698 0.400 1.00 98.12 97 ILE A N 1
ATOM 739 C CA . ILE A 1 97 ? -0.952 0.576 0.134 1.00 98.12 97 ILE A CA 1
ATOM 740 C C . ILE A 1 97 ? -0.217 0.465 -1.201 1.00 98.12 97 ILE A C 1
ATOM 742 O O . ILE A 1 97 ? 0.718 -0.321 -1.337 1.00 98.12 97 ILE A O 1
ATOM 746 N N . ASP A 1 98 ? -0.617 1.275 -2.179 1.00 97.75 98 ASP A N 1
ATOM 747 C CA . ASP A 1 98 ? 0.079 1.386 -3.464 1.00 97.75 98 ASP A CA 1
ATOM 748 C C . ASP A 1 98 ? 0.955 2.642 -3.458 1.00 97.75 98 ASP A C 1
ATOM 750 O O . ASP A 1 98 ? 0.497 3.739 -3.783 1.00 97.75 98 ASP A O 1
ATOM 754 N N . ALA A 1 99 ? 2.222 2.483 -3.076 1.00 97.88 99 ALA A N 1
ATOM 755 C CA . ALA A 1 99 ? 3.202 3.564 -3.032 1.00 97.88 99 ALA A CA 1
ATOM 756 C C . ALA A 1 99 ? 3.962 3.728 -4.361 1.00 97.88 99 ALA A C 1
ATOM 758 O O . ALA A 1 99 ? 5.022 4.361 -4.408 1.00 97.88 99 ALA A O 1
ATOM 759 N N . ARG A 1 100 ? 3.450 3.181 -5.470 1.00 96.75 100 ARG A N 1
ATOM 760 C CA . ARG A 1 100 ? 4.068 3.372 -6.786 1.00 96.75 100 ARG A CA 1
ATOM 761 C C . ARG A 1 100 ? 3.815 4.801 -7.288 1.00 96.75 100 ARG A C 1
ATOM 763 O O . ARG A 1 100 ? 2.686 5.290 -7.195 1.00 96.75 100 ARG A O 1
ATOM 770 N N . PRO A 1 101 ? 4.818 5.475 -7.874 1.00 93.62 101 PRO A N 1
ATOM 771 C CA . PRO A 1 101 ? 4.644 6.839 -8.359 1.00 93.62 101 PRO A CA 1
ATOM 772 C C . PRO A 1 101 ? 3.607 6.938 -9.485 1.00 93.62 101 PRO A C 1
ATOM 774 O O . PRO A 1 101 ? 3.260 5.954 -10.148 1.00 93.62 101 PRO A O 1
ATOM 777 N N . ARG A 1 102 ? 3.086 8.156 -9.672 1.00 92.00 102 ARG A N 1
ATOM 778 C CA . ARG A 1 102 ? 2.166 8.521 -10.754 1.00 92.00 102 ARG A CA 1
ATOM 779 C C . ARG A 1 102 ? 2.735 9.732 -11.514 1.00 92.00 102 ARG A C 1
ATOM 781 O O . ARG A 1 102 ? 3.036 10.729 -10.859 1.00 92.00 102 ARG A O 1
ATOM 788 N N . PRO A 1 103 ? 2.873 9.674 -12.855 1.00 92.00 103 PRO A N 1
ATOM 789 C CA . PRO A 1 103 ? 2.609 8.516 -13.721 1.00 92.00 103 PRO A CA 1
ATOM 790 C C . PRO A 1 103 ? 3.504 7.312 -13.378 1.00 92.00 103 PRO A C 1
ATOM 792 O O . PRO A 1 103 ? 4.574 7.477 -12.795 1.00 92.00 103 PRO A O 1
ATOM 795 N N . LEU A 1 104 ? 3.030 6.098 -13.685 1.00 92.50 104 LEU A N 1
ATOM 796 C CA . LEU A 1 104 ? 3.756 4.870 -13.355 1.00 92.50 104 LEU A CA 1
ATOM 797 C C . LEU A 1 104 ? 5.043 4.797 -14.199 1.00 92.50 104 LEU A C 1
ATOM 799 O O . LEU A 1 104 ? 4.953 4.875 -15.427 1.00 92.50 104 LEU A O 1
ATOM 803 N N . PRO A 1 105 ? 6.233 4.656 -13.587 1.00 88.50 105 PRO A N 1
ATOM 804 C CA . PRO A 1 105 ? 7.496 4.669 -14.308 1.00 88.50 105 PRO A CA 1
ATOM 805 C C . PRO A 1 105 ? 7.705 3.300 -14.946 1.00 88.50 105 PRO A C 1
ATOM 807 O O . PRO A 1 105 ? 8.363 2.436 -14.385 1.00 88.50 105 PRO A O 1
ATOM 810 N N . LEU A 1 106 ? 7.107 3.080 -16.114 1.00 87.38 106 LEU A N 1
ATOM 811 C CA . LEU A 1 106 ? 7.198 1.789 -16.792 1.00 87.38 106 LEU A CA 1
ATOM 812 C C . LEU A 1 106 ? 8.620 1.463 -17.272 1.00 87.38 106 LEU A C 1
ATOM 814 O O . LEU A 1 106 ? 8.901 0.296 -17.488 1.00 87.38 106 LEU A O 1
ATOM 818 N N . GLY A 1 107 ? 9.516 2.444 -17.414 1.00 89.69 107 GLY A N 1
ATOM 819 C CA . GLY A 1 107 ? 10.894 2.196 -17.848 1.00 89.69 107 GLY A CA 1
ATOM 820 C C . GLY A 1 107 ? 10.985 1.476 -19.203 1.00 89.69 107 GLY A C 1
ATOM 821 O O . GLY A 1 107 ? 10.055 1.511 -20.016 1.00 89.69 107 GLY A O 1
ATOM 822 N N . ASP A 1 108 ? 12.116 0.822 -19.450 1.00 91.19 108 ASP A N 1
ATOM 823 C CA . ASP A 1 108 ? 12.329 -0.030 -20.621 1.00 91.19 108 ASP A CA 1
ATOM 824 C C . ASP A 1 108 ? 11.756 -1.449 -20.419 1.00 91.19 108 ASP A C 1
ATOM 826 O O . ASP A 1 108 ? 11.138 -1.769 -19.402 1.00 91.19 108 ASP A O 1
ATOM 830 N N . VAL A 1 109 ? 11.900 -2.307 -21.434 1.00 89.88 109 VAL A N 1
ATOM 831 C CA . VAL A 1 109 ? 11.417 -3.700 -21.392 1.00 89.88 109 VAL A CA 1
ATOM 832 C C . VAL A 1 109 ? 12.049 -4.467 -20.225 1.00 89.88 109 VAL A C 1
ATOM 834 O O . VAL A 1 109 ? 11.338 -5.174 -19.513 1.00 89.88 109 VAL A O 1
ATOM 837 N N . ALA A 1 110 ? 13.350 -4.280 -19.991 1.00 88.81 110 ALA A N 1
ATOM 838 C CA . ALA A 1 110 ? 14.081 -4.942 -18.916 1.00 88.8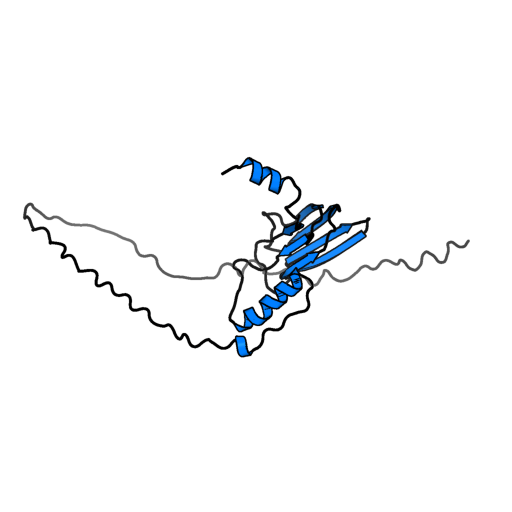1 110 ALA A CA 1
ATOM 839 C C . ALA A 1 110 ? 13.571 -4.514 -17.533 1.00 88.81 110 ALA A C 1
ATOM 841 O O . ALA A 1 110 ? 13.316 -5.353 -16.671 1.00 88.81 110 ALA A O 1
ATOM 842 N N . TYR A 1 111 ? 13.338 -3.217 -17.334 1.00 90.88 111 TYR A N 1
ATOM 843 C CA . TYR A 1 111 ? 12.771 -2.689 -16.102 1.00 90.88 111 TYR A CA 1
ATOM 844 C C . TYR A 1 111 ? 11.385 -3.275 -15.824 1.00 90.88 111 TYR A C 1
ATOM 846 O O . TYR A 1 111 ? 11.122 -3.719 -14.704 1.00 90.88 111 TYR A O 1
ATOM 854 N N . ARG A 1 112 ? 10.500 -3.335 -16.831 1.00 91.50 112 ARG A N 1
ATOM 855 C CA . ARG A 1 112 ? 9.173 -3.959 -16.669 1.00 91.50 112 ARG A CA 1
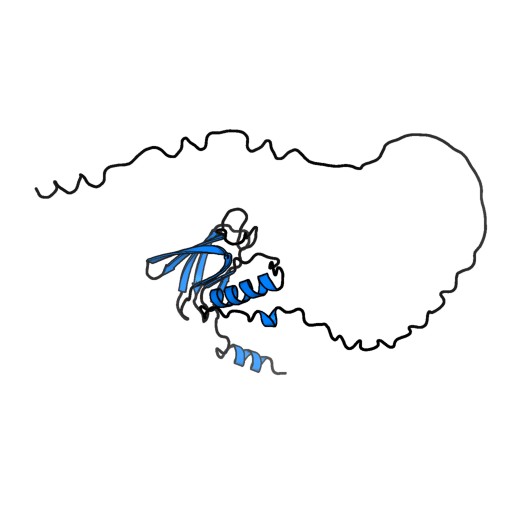ATOM 856 C C . ARG A 1 112 ? 9.275 -5.435 -16.332 1.00 91.50 112 ARG A C 1
ATOM 858 O O . ARG A 1 112 ? 8.506 -5.897 -15.493 1.00 91.50 112 ARG A O 1
ATOM 865 N N . ALA A 1 113 ? 10.214 -6.142 -16.954 1.00 91.88 113 ALA A N 1
ATOM 866 C CA . ALA A 1 113 ? 10.400 -7.567 -16.737 1.00 91.88 113 ALA A CA 1
ATOM 867 C C . ALA A 1 113 ? 10.769 -7.915 -15.294 1.00 91.88 113 ALA A C 1
ATOM 869 O O . ALA A 1 113 ? 10.410 -8.977 -14.799 1.00 91.88 113 ALA A O 1
ATOM 870 N N . VAL A 1 114 ? 11.441 -6.989 -14.610 1.00 92.38 114 VAL A N 1
ATOM 871 C CA . VAL A 1 114 ? 11.784 -7.117 -13.193 1.00 92.38 114 VAL A CA 1
ATOM 872 C C . VAL A 1 114 ? 10.654 -6.610 -12.299 1.00 92.38 114 VAL A C 1
ATOM 874 O O . VAL A 1 114 ? 10.264 -7.271 -11.338 1.00 92.38 114 VAL A O 1
ATOM 877 N N . MET A 1 115 ? 10.121 -5.421 -12.585 1.00 93.62 115 MET A N 1
ATOM 878 C CA . MET A 1 115 ? 9.208 -4.749 -11.658 1.00 93.62 115 MET A CA 1
ATOM 879 C C . MET A 1 115 ? 7.783 -5.293 -11.700 1.00 93.62 115 MET A C 1
ATOM 881 O O . MET A 1 115 ? 7.131 -5.318 -10.660 1.00 93.62 115 MET A O 1
ATOM 885 N N . MET A 1 116 ? 7.286 -5.740 -12.857 1.00 93.94 116 MET A N 1
ATOM 886 C CA . MET A 1 116 ? 5.913 -6.244 -12.962 1.00 93.94 116 MET A CA 1
ATOM 887 C C . MET A 1 116 ? 5.706 -7.517 -12.131 1.00 93.94 116 MET A C 1
ATOM 889 O O . MET A 1 116 ? 4.781 -7.512 -11.317 1.00 93.94 116 MET A O 1
ATOM 893 N N . PRO A 1 117 ? 6.555 -8.563 -12.234 1.00 95.00 117 PRO A N 1
ATOM 894 C CA . PRO A 1 117 ? 6.416 -9.728 -11.366 1.00 95.00 117 PRO A CA 1
ATOM 895 C C . PRO A 1 117 ? 6.605 -9.393 -9.891 1.00 95.00 117 PRO A C 1
ATOM 897 O O . PRO A 1 117 ? 5.868 -9.905 -9.053 1.00 95.00 117 PRO A O 1
ATOM 900 N N . LYS A 1 118 ? 7.535 -8.483 -9.573 1.00 95.69 118 LYS A N 1
ATOM 901 C CA . LYS A 1 118 ? 7.739 -8.013 -8.201 1.00 95.69 118 LYS A CA 1
ATOM 902 C C . LYS A 1 118 ? 6.474 -7.373 -7.627 1.00 95.69 118 LYS A C 1
ATOM 904 O O . LYS A 1 118 ? 6.082 -7.701 -6.516 1.00 95.69 118 LYS A O 1
ATOM 909 N N . TRP A 1 119 ? 5.797 -6.509 -8.382 1.00 96.50 119 TRP A N 1
ATOM 910 C CA . TRP A 1 119 ? 4.537 -5.906 -7.937 1.00 96.50 119 TRP A CA 1
ATOM 911 C C . TRP A 1 119 ? 3.401 -6.922 -7.804 1.00 96.50 119 TRP A C 1
ATOM 913 O O . TRP A 1 119 ? 2.566 -6.767 -6.918 1.00 96.50 119 TRP A O 1
ATOM 923 N N . VAL A 1 120 ? 3.354 -7.947 -8.663 1.00 96.19 120 VAL A N 1
ATOM 924 C CA . VAL A 1 120 ? 2.377 -9.040 -8.530 1.00 96.19 120 VAL A CA 1
ATOM 925 C C . VAL A 1 120 ? 2.636 -9.817 -7.244 1.00 96.19 120 VAL A C 1
ATOM 927 O O . VAL A 1 120 ? 1.709 -9.977 -6.455 1.00 96.19 120 VAL A O 1
ATOM 930 N N . GLN A 1 121 ? 3.882 -10.215 -6.987 1.00 97.44 121 GLN A N 1
ATOM 931 C CA . GLN A 1 121 ? 4.282 -10.869 -5.741 1.00 97.44 121 GLN A CA 1
ATOM 932 C C . GLN A 1 121 ? 3.927 -10.012 -4.517 1.00 97.44 121 GLN A C 1
ATOM 934 O O . GLN A 1 121 ? 3.310 -10.504 -3.581 1.00 97.44 121 GLN A O 1
ATOM 939 N N . GLU A 1 122 ? 4.275 -8.724 -4.518 1.00 97.06 122 GLU A N 1
ATOM 940 C CA . GLU A 1 122 ? 3.975 -7.803 -3.413 1.00 97.06 122 GLU A CA 1
ATOM 941 C C . GLU A 1 122 ? 2.463 -7.650 -3.155 1.00 97.06 122 GLU A C 1
ATOM 943 O O . GLU A 1 122 ? 2.044 -7.454 -2.015 1.00 97.06 122 GLU A O 1
ATOM 948 N N . ALA A 1 123 ? 1.638 -7.737 -4.204 1.00 96.00 123 ALA A N 1
ATOM 949 C CA . ALA A 1 123 ? 0.186 -7.609 -4.104 1.00 96.00 123 ALA A CA 1
ATOM 950 C C . ALA A 1 123 ? -0.532 -8.913 -3.714 1.00 96.00 123 ALA A C 1
ATOM 952 O O . ALA A 1 123 ? -1.615 -8.858 -3.137 1.00 96.00 123 ALA A O 1
ATOM 953 N N . THR A 1 124 ? 0.025 -10.071 -4.067 1.00 94.62 124 THR A N 1
ATOM 954 C CA . THR A 1 124 ? -0.647 -11.380 -3.935 1.00 94.62 124 THR A CA 1
ATOM 955 C C . THR A 1 124 ? -0.036 -12.266 -2.855 1.00 94.62 124 THR A C 1
ATOM 957 O O . THR A 1 124 ? -0.724 -13.116 -2.301 1.00 94.62 124 THR A O 1
ATOM 960 N N . GLY A 1 125 ? 1.244 -12.069 -2.537 1.00 93.50 125 GLY A N 1
ATOM 961 C CA . GLY A 1 125 ? 2.037 -13.010 -1.750 1.00 93.50 125 GLY A CA 1
ATOM 962 C C . GLY A 1 125 ? 2.478 -14.252 -2.533 1.00 93.50 125 GLY A C 1
ATOM 963 O O . GLY A 1 125 ? 3.173 -15.095 -1.965 1.00 93.50 125 GLY A O 1
ATOM 964 N N . ASP A 1 126 ? 2.119 -14.365 -3.817 1.00 93.88 126 ASP A N 1
ATOM 965 C CA . ASP A 1 126 ? 2.531 -15.480 -4.666 1.00 93.88 126 ASP A CA 1
ATOM 966 C C . ASP A 1 126 ? 4.054 -15.463 -4.898 1.00 93.88 126 ASP A C 1
ATOM 968 O O . ASP A 1 126 ? 4.690 -14.403 -4.842 1.00 93.88 126 ASP A O 1
ATOM 972 N N . PRO A 1 127 ? 4.679 -16.621 -5.181 1.00 95.81 127 PRO A N 1
ATOM 973 C CA . PRO A 1 127 ? 6.094 -16.674 -5.525 1.00 95.81 127 PRO A CA 1
ATOM 974 C C . PRO A 1 127 ? 6.443 -15.752 -6.700 1.00 95.81 127 PRO A C 1
ATOM 976 O O . PRO A 1 127 ? 5.686 -15.639 -7.665 1.00 95.81 127 PRO A O 1
ATOM 979 N N . LEU A 1 128 ? 7.623 -15.125 -6.643 1.00 94.50 128 LEU A N 1
ATOM 980 C CA . LEU A 1 128 ? 8.117 -14.284 -7.733 1.00 94.50 128 LEU A CA 1
ATOM 981 C C . LEU A 1 128 ? 8.211 -15.100 -9.029 1.00 94.50 128 LEU A C 1
ATOM 983 O O . LEU A 1 128 ? 8.999 -16.041 -9.123 1.00 94.50 128 LEU A O 1
ATOM 987 N N . GLN A 1 129 ? 7.436 -14.711 -10.039 1.00 90.81 129 GLN A N 1
ATOM 988 C CA . GLN A 1 129 ? 7.486 -15.331 -11.357 1.00 90.81 129 GLN A CA 1
ATOM 989 C C . GLN A 1 129 ? 8.514 -14.616 -12.238 1.00 90.81 129 GLN A C 1
ATOM 991 O O . GLN A 1 129 ? 8.246 -13.549 -12.787 1.00 90.81 129 GLN A O 1
ATOM 996 N N . GLU A 1 130 ? 9.697 -15.200 -12.394 1.00 87.94 130 GLU A N 1
ATOM 997 C CA . GLU A 1 130 ? 10.713 -14.642 -13.286 1.00 87.94 130 GLU A CA 1
ATOM 998 C C . GLU A 1 130 ? 10.246 -14.660 -14.749 1.00 87.94 130 GLU A C 1
ATOM 1000 O O . GLU A 1 130 ? 9.644 -15.626 -15.227 1.00 87.94 130 GLU A O 1
ATOM 1005 N N . MET A 1 131 ? 10.522 -13.573 -15.471 1.00 87.25 131 MET A N 1
ATOM 1006 C CA . MET A 1 131 ? 10.270 -13.511 -16.907 1.00 87.25 131 MET A CA 1
ATOM 1007 C C . MET A 1 131 ? 11.413 -14.175 -17.670 1.00 87.25 131 MET A C 1
ATOM 1009 O O . MET A 1 131 ? 12.583 -13.865 -17.447 1.00 87.25 131 MET A O 1
ATOM 1013 N N . ASP A 1 132 ? 11.069 -15.049 -18.617 1.00 86.56 132 ASP A N 1
ATOM 1014 C CA . ASP A 1 132 ? 12.052 -15.652 -19.511 1.00 86.56 132 ASP A CA 1
ATOM 1015 C C . ASP A 1 132 ? 12.702 -14.567 -20.379 1.00 86.56 132 ASP A C 1
ATOM 1017 O O . ASP A 1 132 ? 12.024 -13.811 -21.077 1.00 86.56 132 ASP A O 1
ATOM 1021 N N . ILE A 1 133 ? 14.034 -14.511 -20.363 1.00 81.88 133 ILE A N 1
ATOM 1022 C CA . ILE A 1 133 ? 14.839 -13.544 -21.120 1.00 81.88 133 ILE A CA 1
ATOM 1023 C C . ILE A 1 133 ? 14.505 -13.592 -22.619 1.00 81.88 133 ILE A C 1
ATOM 1025 O O . ILE A 1 133 ? 14.535 -12.560 -23.291 1.00 81.88 133 ILE A O 1
ATOM 1029 N N . ARG A 1 134 ? 14.126 -14.761 -23.151 1.00 82.25 134 ARG A N 1
ATOM 1030 C CA . ARG A 1 134 ? 13.719 -14.922 -24.557 1.00 82.25 134 ARG A CA 1
ATOM 1031 C C . ARG A 1 134 ? 12.487 -14.091 -24.911 1.00 82.25 134 ARG A C 1
ATOM 1033 O O . ARG A 1 134 ? 12.329 -13.710 -26.063 1.00 82.25 134 ARG A O 1
ATOM 1040 N N . TRP A 1 135 ? 11.632 -13.777 -23.940 1.00 83.38 135 TRP A N 1
ATOM 1041 C CA . TRP A 1 135 ? 10.443 -12.944 -24.146 1.00 83.38 135 TRP A CA 1
ATOM 1042 C C . TRP A 1 135 ? 10.755 -11.447 -24.188 1.00 83.38 135 TRP A C 1
ATOM 1044 O O . TRP A 1 135 ? 9.889 -10.652 -24.538 1.00 83.38 135 TRP A O 1
ATOM 1054 N N . LEU A 1 136 ? 11.979 -11.049 -23.831 1.00 83.81 136 LEU A N 1
ATOM 1055 C CA . LEU A 1 136 ? 12.422 -9.654 -23.870 1.00 83.81 136 LEU A CA 1
ATOM 1056 C C . LEU A 1 136 ? 13.055 -9.278 -25.212 1.00 83.81 136 LEU A C 1
ATOM 1058 O O . LEU A 1 136 ? 13.515 -8.147 -25.377 1.00 83.81 136 LEU A O 1
ATOM 1062 N N . GLN A 1 137 ? 13.092 -10.214 -26.164 1.00 78.00 137 GLN A N 1
ATOM 1063 C CA . GLN A 1 137 ? 13.559 -9.931 -27.509 1.00 78.00 137 GLN A CA 1
ATOM 1064 C C . GLN A 1 137 ? 12.588 -8.965 -28.201 1.00 78.00 137 GLN A C 1
ATOM 1066 O O . GLN A 1 137 ? 11.371 -9.131 -28.083 1.00 78.00 137 GLN A O 1
ATOM 1071 N N . PRO A 1 138 ? 13.098 -7.945 -28.912 1.00 72.19 138 PRO A N 1
ATOM 1072 C CA . PRO A 1 138 ? 12.252 -7.151 -29.783 1.00 72.19 138 PRO A CA 1
ATOM 1073 C C . PRO A 1 138 ? 11.626 -8.097 -30.808 1.00 72.19 138 PRO A C 1
ATOM 1075 O O . PRO A 1 138 ? 12.337 -8.805 -31.518 1.00 72.19 138 PRO A O 1
ATOM 1078 N N . VAL A 1 139 ? 10.296 -8.140 -30.845 1.00 71.25 139 VAL A N 1
ATOM 1079 C CA . VAL A 1 139 ? 9.585 -8.813 -31.928 1.00 71.25 139 VAL A CA 1
ATOM 1080 C C . VAL A 1 139 ? 9.914 -8.025 -33.190 1.00 71.25 139 VAL A C 1
ATOM 1082 O O . VAL A 1 139 ? 9.712 -6.809 -33.223 1.00 71.25 139 VAL A O 1
ATOM 1085 N N . GLU A 1 140 ? 10.488 -8.689 -34.191 1.00 67.75 140 GLU A N 1
ATOM 1086 C CA . GLU A 1 140 ? 10.568 -8.113 -35.526 1.00 67.75 140 GLU A CA 1
ATOM 1087 C C . GLU A 1 140 ? 9.129 -7.890 -35.974 1.00 67.75 140 GLU A C 1
ATOM 1089 O O . GLU A 1 140 ? 8.343 -8.826 -36.118 1.00 67.75 140 GLU A O 1
ATOM 1094 N N . ASP A 1 141 ? 8.754 -6.621 -36.053 1.00 60.62 141 ASP A N 1
ATOM 1095 C CA . ASP A 1 141 ? 7.439 -6.191 -36.476 1.00 60.62 141 ASP A CA 1
ATOM 1096 C C . ASP A 1 141 ? 7.244 -6.596 -37.950 1.00 60.62 141 ASP A C 1
ATOM 1098 O O . ASP A 1 141 ? 7.458 -5.799 -38.867 1.00 60.62 141 ASP A O 1
ATOM 1102 N N . ASP A 1 142 ? 6.794 -7.828 -38.189 1.00 57.19 142 ASP A N 1
ATOM 1103 C CA . ASP A 1 142 ? 6.174 -8.252 -39.444 1.00 57.19 142 ASP A CA 1
ATOM 1104 C C . ASP A 1 142 ? 4.796 -7.578 -39.550 1.00 57.19 142 ASP A C 1
ATOM 1106 O O . ASP A 1 142 ? 3.742 -8.220 -39.600 1.00 57.19 142 ASP A O 1
ATOM 1110 N N . HIS A 1 143 ? 4.769 -6.241 -39.544 1.00 62.38 143 HIS A N 1
ATOM 1111 C CA . HIS A 1 143 ? 3.572 -5.504 -39.911 1.00 62.38 143 HIS A CA 1
ATOM 1112 C C . HIS A 1 143 ? 3.273 -5.866 -41.360 1.00 62.38 143 HIS A C 1
ATOM 1114 O O . HIS A 1 143 ? 3.877 -5.333 -42.293 1.00 62.38 143 HIS A O 1
ATOM 1120 N N . ILE A 1 144 ? 2.297 -6.751 -41.565 1.00 58.38 144 ILE A N 1
ATOM 1121 C CA . ILE A 1 144 ? 1.555 -6.807 -42.818 1.00 58.38 144 ILE A CA 1
ATOM 1122 C C . ILE A 1 144 ? 0.975 -5.406 -42.986 1.00 58.38 144 ILE A C 1
ATOM 1124 O O . ILE A 1 144 ? -0.016 -5.042 -42.351 1.00 58.38 144 ILE A O 1
ATOM 1128 N N . VAL A 1 145 ? 1.635 -4.587 -43.804 1.00 59.72 145 VAL A N 1
ATOM 1129 C CA . VAL A 1 145 ? 1.136 -3.279 -44.205 1.00 59.72 145 VAL A CA 1
ATOM 1130 C C . VAL A 1 145 ? -0.181 -3.540 -44.920 1.00 59.72 145 VAL A C 1
ATOM 1132 O O . VAL A 1 145 ? -0.188 -3.914 -46.089 1.00 59.72 145 VAL A O 1
ATOM 1135 N N . ILE A 1 146 ? -1.304 -3.384 -44.219 1.00 56.06 146 ILE A N 1
ATOM 1136 C CA . ILE A 1 146 ? -2.620 -3.389 -44.849 1.00 56.06 146 ILE A CA 1
ATOM 1137 C C . ILE A 1 146 ? -2.633 -2.147 -45.748 1.00 56.06 146 ILE A C 1
ATOM 1139 O O . ILE A 1 146 ? -2.585 -1.027 -45.226 1.00 56.06 146 ILE A O 1
ATOM 1143 N N . PRO A 1 147 ? -2.633 -2.293 -47.085 1.00 51.53 147 PRO A N 1
ATOM 1144 C CA . PRO A 1 147 ? -2.558 -1.143 -47.965 1.00 51.53 147 PRO A CA 1
ATOM 1145 C C . PRO A 1 147 ? -3.820 -0.302 -47.771 1.00 51.53 147 PRO A C 1
ATOM 1147 O O . PRO A 1 147 ? -4.933 -0.725 -48.081 1.00 51.53 147 PRO A O 1
ATOM 1150 N N . THR A 1 148 ? -3.655 0.912 -47.254 1.00 47.94 148 THR A N 1
ATOM 1151 C CA . THR A 1 148 ? -4.738 1.890 -47.141 1.00 47.94 148 THR A CA 1
ATOM 1152 C C . THR A 1 148 ? -5.024 2.464 -48.525 1.00 47.94 148 THR A C 1
ATOM 1154 O O . THR A 1 148 ? -4.504 3.501 -48.934 1.00 47.94 148 THR A O 1
ATOM 1157 N N . THR A 1 149 ? -5.869 1.782 -49.297 1.00 54.12 149 THR A N 1
ATOM 1158 C CA . THR A 1 149 ? -6.401 2.338 -50.541 1.00 54.12 149 THR A CA 1
ATOM 1159 C C . THR A 1 149 ? -7.466 3.383 -50.229 1.00 54.12 149 THR A C 1
ATOM 1161 O O . THR A 1 149 ? -8.653 3.079 -50.227 1.00 54.12 149 THR A O 1
ATOM 1164 N N . THR A 1 150 ? -7.072 4.642 -50.048 1.00 46.59 150 THR A N 1
ATOM 1165 C CA . THR A 1 150 ? -7.966 5.771 -50.347 1.00 46.59 150 THR A CA 1
ATOM 1166 C C . THR A 1 150 ? -7.173 6.946 -50.904 1.00 46.59 150 THR A C 1
ATOM 1168 O O . THR A 1 150 ? -6.676 7.790 -50.162 1.00 46.59 150 THR A O 1
ATOM 1171 N N . LYS A 1 151 ? -7.118 7.044 -52.239 1.00 47.44 151 LYS A N 1
ATOM 1172 C CA . LYS A 1 151 ? -6.930 8.329 -52.923 1.00 47.44 151 LYS A CA 1
ATOM 1173 C C . LYS A 1 151 ? -8.125 9.216 -52.569 1.00 47.44 151 LYS A C 1
ATOM 1175 O O . LYS A 1 151 ? -9.201 9.052 -53.143 1.00 47.44 151 LYS A O 1
ATOM 1180 N N . ARG A 1 152 ? -7.954 10.159 -51.644 1.00 45.53 152 ARG A N 1
ATOM 1181 C CA . ARG A 1 152 ? -8.852 11.315 -51.577 1.00 45.53 152 ARG A CA 1
ATOM 1182 C C . ARG A 1 152 ? -8.499 12.225 -52.750 1.00 45.53 152 ARG A C 1
ATOM 1184 O O . ARG A 1 152 ? -7.348 12.609 -52.912 1.00 45.53 152 ARG A O 1
ATOM 1191 N N . ARG A 1 153 ? -9.480 12.464 -53.621 1.00 46.81 153 ARG A N 1
ATOM 1192 C CA . ARG A 1 153 ? -9.374 13.404 -54.740 1.00 46.81 153 ARG A CA 1
ATOM 1193 C C . ARG A 1 153 ? -9.192 14.812 -54.169 1.00 46.81 153 ARG A C 1
ATOM 1195 O O . ARG A 1 153 ? -9.966 15.216 -53.307 1.00 46.81 153 ARG A O 1
ATOM 1202 N N . ASP A 1 154 ? -8.180 15.527 -54.648 1.00 43.00 154 ASP A N 1
ATOM 1203 C CA . ASP A 1 154 ? -7.974 16.942 -54.348 1.00 43.00 154 ASP A CA 1
ATOM 1204 C C . ASP A 1 154 ? -9.076 17.781 -55.009 1.00 43.00 154 ASP A C 1
ATOM 1206 O O . ASP A 1 154 ? -9.071 17.995 -56.226 1.00 43.00 154 ASP A O 1
ATOM 1210 N N . ASP A 1 155 ? -10.017 18.284 -54.213 1.00 46.72 155 ASP A N 1
ATOM 1211 C CA . ASP A 1 155 ? -10.960 19.300 -54.669 1.00 46.72 155 ASP A CA 1
ATOM 1212 C C . ASP A 1 155 ? -10.257 20.664 -54.745 1.00 46.72 155 ASP A C 1
ATOM 1214 O O . ASP A 1 155 ? -9.896 21.291 -53.743 1.00 46.72 155 ASP A O 1
ATOM 1218 N N . LYS A 1 156 ? -10.065 21.137 -55.982 1.00 45.88 156 LYS A N 1
ATOM 1219 C CA . LYS A 1 156 ? -9.615 22.492 -56.331 1.00 45.88 156 LYS A CA 1
ATOM 1220 C C . LYS A 1 156 ? -10.481 23.550 -55.629 1.00 45.88 156 LYS A C 1
ATOM 1222 O O . LYS A 1 156 ? -11.581 23.859 -56.085 1.00 45.88 156 LYS A O 1
ATOM 1227 N N . LYS A 1 157 ? -9.944 24.215 -54.601 1.00 43.28 157 LYS A N 1
ATOM 1228 C CA . LYS A 1 157 ? -10.488 25.496 -54.120 1.00 43.28 157 LYS A CA 1
ATOM 1229 C C . LYS A 1 157 ? -10.224 26.598 -55.150 1.00 43.28 157 LYS A C 1
ATOM 1231 O O . LYS A 1 157 ? -9.083 26.999 -55.382 1.00 43.28 157 LYS A O 1
ATOM 1236 N N . GLN A 1 158 ? -11.302 27.080 -55.764 1.00 44.84 158 GLN A N 1
ATOM 1237 C CA . GLN A 1 158 ? -11.339 28.272 -56.610 1.00 44.84 158 GLN A CA 1
ATOM 1238 C C . GLN A 1 158 ? -10.892 29.515 -55.820 1.00 44.84 158 GLN A C 1
ATOM 1240 O O . GLN A 1 158 ? -11.315 29.738 -54.687 1.00 44.84 158 GLN A O 1
ATOM 1245 N N . ARG A 1 159 ? -10.028 30.333 -56.432 1.00 42.78 159 ARG A N 1
ATOM 1246 C CA . ARG A 1 159 ? -9.616 31.649 -55.922 1.00 42.78 159 ARG A CA 1
ATOM 1247 C C . ARG A 1 159 ? -10.711 32.685 -56.219 1.00 42.78 159 ARG A C 1
ATOM 1249 O O . ARG A 1 159 ? -11.126 32.750 -57.376 1.00 42.78 159 ARG A O 1
ATOM 1256 N N . PRO A 1 160 ? -11.126 33.540 -55.269 1.00 38.12 160 PRO A N 1
ATOM 1257 C CA . PRO A 1 160 ? -11.959 34.687 -55.602 1.00 38.12 160 PRO A CA 1
ATOM 1258 C C . PRO A 1 160 ? -11.128 35.832 -56.209 1.00 38.12 160 PRO A C 1
ATOM 1260 O O . PRO A 1 160 ? -9.955 36.036 -55.886 1.00 38.12 160 PRO A O 1
ATOM 1263 N N . LEU A 1 161 ? -11.770 36.538 -57.140 1.00 38.59 161 LEU A N 1
ATOM 1264 C CA . LEU A 1 161 ? -11.254 37.620 -57.979 1.00 38.59 161 LEU A CA 1
ATOM 1265 C C . LEU A 1 161 ? -11.009 38.919 -57.188 1.00 38.59 161 LEU A C 1
ATOM 1267 O O . LEU A 1 161 ? -11.721 39.230 -56.237 1.00 38.59 161 LEU A O 1
ATOM 1271 N N . LYS A 1 162 ? -10.003 39.690 -57.622 1.00 43.88 162 LYS A N 1
ATOM 1272 C CA . LYS A 1 162 ? -9.685 41.041 -57.128 1.00 43.88 162 LYS A CA 1
ATOM 1273 C C . LYS A 1 162 ? -10.753 42.058 -57.554 1.00 43.88 162 LYS A C 1
ATOM 1275 O O . LYS A 1 162 ? -11.211 42.008 -58.692 1.00 43.88 162 LYS A O 1
ATOM 1280 N N . ALA A 1 163 ? -11.015 43.047 -56.700 1.00 38.84 163 ALA A N 1
ATOM 1281 C CA . ALA A 1 163 ? -11.600 44.332 -57.082 1.00 38.84 163 ALA A CA 1
ATOM 1282 C C . ALA A 1 163 ? -10.821 45.489 -56.422 1.00 38.84 163 ALA A C 1
ATOM 1284 O O . ALA A 1 163 ? -10.370 45.382 -55.282 1.00 38.84 163 ALA A O 1
ATOM 1285 N N . ASP A 1 164 ? -10.623 46.552 -57.199 1.00 39.00 164 ASP A N 1
ATOM 1286 C CA . ASP A 1 164 ? -9.672 47.657 -57.032 1.00 39.00 164 ASP A CA 1
ATOM 1287 C C . ASP A 1 164 ? -10.253 48.926 -56.365 1.00 39.00 164 ASP A C 1
ATOM 1289 O O . ASP A 1 164 ? -11.421 49.247 -56.566 1.00 39.00 164 ASP A O 1
ATOM 1293 N N . LYS A 1 165 ? -9.332 49.735 -55.787 1.00 36.81 165 LYS A N 1
ATOM 1294 C CA . LYS A 1 165 ? -9.329 51.222 -55.598 1.00 36.81 165 LYS A CA 1
ATOM 1295 C C . LYS A 1 165 ? -10.307 51.814 -54.550 1.00 36.81 165 LYS A C 1
ATOM 1297 O O . LYS A 1 165 ? -11.442 51.395 -54.451 1.00 36.81 165 LYS A O 1
ATOM 1302 N N . LYS A 1 166 ? -9.991 52.866 -53.766 1.00 29.44 166 LYS A N 1
ATOM 1303 C CA . LYS A 1 166 ? -9.226 54.106 -54.047 1.00 29.44 166 LYS A CA 1
ATOM 1304 C C . LYS A 1 166 ? -9.038 54.947 -52.748 1.00 29.44 166 LYS A C 1
ATOM 1306 O O . LYS A 1 166 ? -9.974 55.019 -51.964 1.00 29.44 166 LYS A O 1
ATOM 1311 N N . GLY A 1 167 ? -7.926 55.693 -52.615 1.00 30.66 167 GLY A N 1
ATOM 1312 C CA . GLY A 1 167 ? -7.814 56.933 -51.796 1.00 30.66 167 GLY A CA 1
ATOM 1313 C C . GLY A 1 167 ? -6.621 56.980 -50.821 1.00 30.66 167 GLY A C 1
ATOM 1314 O O . GLY A 1 167 ? -6.624 56.247 -49.848 1.00 30.66 167 GLY A O 1
ATOM 1315 N N . ARG A 1 168 ? -5.509 57.671 -51.163 1.00 30.91 168 ARG A N 1
ATOM 1316 C CA . ARG A 1 168 ? -5.061 59.003 -50.639 1.00 30.91 168 ARG A CA 1
ATOM 1317 C C . ARG A 1 168 ? -4.859 59.013 -49.110 1.00 30.91 168 ARG A C 1
ATOM 1319 O O . ARG A 1 168 ? -5.801 58.732 -48.403 1.00 30.91 168 ARG A O 1
ATOM 1326 N N . GLY A 1 169 ? -3.739 59.386 -48.497 1.00 31.78 169 GLY A N 1
ATOM 1327 C CA . GLY A 1 169 ? -2.491 60.063 -48.857 1.00 31.78 169 GLY A CA 1
ATOM 1328 C C . GLY A 1 169 ? -1.683 60.232 -47.549 1.00 31.78 169 GLY A C 1
ATOM 1329 O O . GLY A 1 169 ? -2.234 60.070 -46.465 1.00 31.78 169 GLY A O 1
ATOM 1330 N N . LYS A 1 170 ? -0.372 60.456 -47.668 1.00 33.34 170 LYS A N 1
ATOM 1331 C CA . LYS A 1 170 ? 0.650 60.465 -46.601 1.00 33.34 170 LYS A CA 1
ATOM 1332 C C . LYS A 1 170 ? 0.451 61.579 -45.557 1.00 33.34 170 LYS A C 1
ATOM 1334 O O . LYS A 1 170 ? -0.018 62.639 -45.938 1.00 33.34 170 LYS A O 1
ATOM 1339 N N . ASP A 1 171 ? 0.904 61.346 -44.317 1.00 30.41 171 ASP A N 1
ATOM 1340 C CA . ASP A 1 171 ? 2.010 62.096 -43.680 1.00 30.41 171 ASP A CA 1
ATOM 1341 C C . ASP A 1 171 ? 2.535 61.399 -42.394 1.00 30.41 171 ASP A C 1
ATOM 1343 O O . ASP A 1 171 ? 1.822 60.673 -41.708 1.00 30.41 171 ASP A O 1
ATOM 1347 N N . LYS A 1 172 ? 3.841 61.555 -42.140 1.00 33.22 172 LYS A N 1
ATOM 1348 C CA . LYS A 1 172 ? 4.691 61.041 -41.029 1.00 33.22 172 LYS A CA 1
ATOM 1349 C C . LYS A 1 172 ? 5.104 62.250 -40.140 1.00 33.22 172 LYS A C 1
ATOM 1351 O O . LYS A 1 172 ? 4.834 63.364 -40.579 1.00 33.22 172 LYS A O 1
ATOM 1356 N N . PRO A 1 173 ? 5.921 62.143 -39.056 1.00 48.59 173 PRO A N 1
ATOM 1357 C CA . PRO A 1 173 ? 6.329 61.010 -38.196 1.00 48.59 173 PRO A CA 1
ATOM 1358 C C . PRO A 1 173 ? 6.379 61.353 -36.673 1.00 48.59 173 PRO A C 1
ATOM 1360 O O . PRO A 1 173 ? 6.150 62.486 -36.265 1.00 48.59 173 PRO A O 1
ATOM 1363 N N . SER A 1 174 ? 6.793 60.372 -35.852 1.00 27.00 174 SER A N 1
ATOM 1364 C CA . SER A 1 174 ? 7.592 60.432 -34.590 1.00 27.00 174 SER A CA 1
ATOM 1365 C C . SER A 1 174 ? 7.018 59.421 -33.585 1.00 27.00 174 SER A C 1
ATOM 1367 O O . SER A 1 174 ? 5.840 59.111 -33.673 1.00 27.00 174 SER A O 1
ATOM 1369 N N . LYS A 1 175 ? 7.696 58.809 -32.615 1.00 28.88 175 LYS A N 1
ATOM 1370 C CA . LYS A 1 175 ? 9.074 58.599 -32.133 1.00 28.88 175 LYS A CA 1
ATOM 1371 C C . LYS A 1 175 ? 8.901 57.520 -31.035 1.00 28.88 175 LYS A C 1
ATOM 1373 O O . LYS A 1 175 ? 7.832 57.487 -30.434 1.00 28.88 175 LYS A O 1
ATOM 1378 N N . ALA A 1 176 ? 9.982 56.805 -30.700 1.00 29.05 176 ALA A N 1
ATOM 1379 C CA . ALA A 1 176 ? 10.209 56.147 -29.397 1.00 29.05 176 ALA A CA 1
ATOM 1380 C C . ALA A 1 176 ? 9.297 54.938 -29.055 1.00 29.05 176 ALA A C 1
ATOM 1382 O O . ALA A 1 176 ? 8.132 54.903 -29.408 1.00 29.05 176 ALA A O 1
ATOM 1383 N N . ASP A 1 177 ? 9.696 53.902 -28.326 1.00 29.38 177 ASP A N 1
ATOM 1384 C CA . ASP A 1 177 ? 10.972 53.354 -27.859 1.00 29.38 177 ASP A CA 1
ATOM 1385 C C . ASP A 1 177 ? 10.623 52.004 -27.177 1.00 29.38 177 ASP A C 1
ATOM 1387 O O . ASP A 1 177 ? 9.460 51.768 -26.847 1.00 29.38 177 ASP A O 1
ATOM 1391 N N . LYS A 1 178 ? 11.645 51.190 -26.888 1.00 35.41 178 LYS A N 1
ATOM 1392 C CA . LYS A 1 178 ? 11.677 50.029 -25.965 1.00 35.41 178 LYS A CA 1
ATOM 1393 C C . LYS A 1 178 ? 11.230 48.643 -26.469 1.00 35.41 178 LYS A C 1
ATOM 1395 O O . LYS A 1 178 ? 10.093 48.207 -26.322 1.00 35.41 178 LYS A O 1
ATOM 1400 N N . GLN A 1 179 ? 12.235 47.941 -27.013 1.00 32.75 179 GLN A N 1
ATOM 1401 C CA . GLN A 1 179 ? 12.881 46.730 -26.446 1.00 32.75 179 GLN A CA 1
ATOM 1402 C C . GLN A 1 179 ? 11.971 45.803 -25.611 1.00 32.75 179 GLN A C 1
ATOM 1404 O O . GLN A 1 179 ? 11.411 46.208 -24.604 1.00 32.75 179 GLN A O 1
ATOM 1409 N N . GLY A 1 180 ? 11.791 44.521 -25.938 1.00 30.86 180 GLY A N 1
ATOM 1410 C CA . GLY A 1 180 ? 12.818 43.550 -26.325 1.00 30.86 180 GLY A CA 1
ATOM 1411 C C . GLY A 1 180 ? 13.137 42.671 -25.110 1.00 30.86 180 GLY A C 1
ATOM 1412 O O . GLY A 1 180 ? 13.995 43.022 -24.313 1.00 30.86 180 GLY A O 1
ATOM 1413 N N . LYS A 1 181 ? 12.409 41.559 -24.935 1.00 31.09 181 LYS A N 1
ATOM 1414 C CA . LYS A 1 181 ? 12.521 40.642 -23.787 1.00 31.09 181 LYS A CA 1
ATOM 1415 C C . LYS A 1 181 ? 13.025 39.278 -24.276 1.00 31.09 181 LYS A C 1
ATOM 1417 O O . LYS A 1 181 ? 12.304 38.612 -25.018 1.00 31.09 181 LYS A O 1
ATOM 1422 N N . LYS A 1 182 ? 14.239 38.867 -23.880 1.00 29.50 182 LYS A N 1
ATOM 1423 C CA . LYS A 1 182 ? 14.715 37.467 -23.934 1.00 29.50 182 LYS A CA 1
ATOM 1424 C C . LYS A 1 182 ? 15.996 37.249 -23.100 1.00 29.50 182 LYS A C 1
ATOM 1426 O O . LYS A 1 182 ? 16.900 38.068 -23.195 1.00 29.50 182 LYS A O 1
ATOM 1431 N N . GLY A 1 183 ? 16.062 36.108 -22.397 1.00 28.80 183 GLY A N 1
ATOM 1432 C CA . GLY A 1 183 ? 17.244 35.515 -21.723 1.00 28.80 183 GLY A CA 1
ATOM 1433 C C . GLY A 1 183 ? 17.180 35.625 -20.191 1.00 28.80 183 GLY A C 1
ATOM 1434 O O . GLY A 1 183 ? 17.125 36.745 -19.707 1.00 28.80 183 GLY A O 1
ATOM 1435 N N . SER A 1 184 ? 16.901 34.547 -19.432 1.00 28.36 184 SER A N 1
ATOM 1436 C CA . SER A 1 184 ? 17.827 33.485 -18.933 1.00 28.36 184 SER A CA 1
ATOM 1437 C C . SER A 1 184 ? 18.730 34.016 -17.810 1.00 28.36 184 SER A C 1
ATOM 1439 O O . SER A 1 184 ? 19.259 35.102 -17.971 1.00 28.36 184 SER A O 1
ATOM 1441 N N . ASP A 1 185 ? 19.042 33.359 -16.701 1.00 29.55 185 ASP A N 1
ATOM 1442 C CA . ASP A 1 185 ? 18.789 32.047 -16.096 1.00 29.55 185 ASP A CA 1
ATOM 1443 C C . ASP A 1 185 ? 19.312 32.209 -14.642 1.00 29.55 185 ASP A C 1
ATOM 1445 O O . ASP A 1 185 ? 20.236 32.994 -14.465 1.00 29.55 185 ASP A O 1
ATOM 1449 N N . LYS A 1 186 ? 18.752 31.465 -13.677 1.00 36.09 186 LYS A N 1
ATOM 1450 C CA . LYS A 1 186 ? 19.377 30.948 -12.431 1.00 36.09 186 LYS A CA 1
ATOM 1451 C C . LYS A 1 186 ? 20.161 31.890 -11.486 1.00 36.09 186 LYS A C 1
ATOM 1453 O O . LYS A 1 186 ? 21.057 32.600 -11.904 1.00 36.09 186 LYS A O 1
ATOM 1458 N N . ASP A 1 187 ? 19.828 31.780 -10.193 1.00 38.97 187 ASP A N 1
ATOM 1459 C CA . ASP A 1 187 ? 20.727 31.819 -9.010 1.00 38.97 187 ASP A CA 1
ATOM 1460 C C . ASP A 1 187 ? 20.094 32.587 -7.837 1.00 38.97 187 ASP A C 1
ATOM 1462 O O . ASP A 1 187 ? 20.518 33.677 -7.475 1.00 38.97 187 ASP A O 1
ATOM 1466 N N . GLU A 1 188 ? 19.039 32.020 -7.238 1.00 40.97 188 GLU A N 1
ATOM 1467 C CA . GLU A 1 188 ? 18.396 32.611 -6.048 1.00 40.97 188 GLU A CA 1
ATOM 1468 C C . GLU A 1 188 ? 17.815 31.549 -5.088 1.00 40.97 188 GLU A C 1
ATOM 1470 O O . GLU A 1 188 ? 16.839 31.785 -4.380 1.00 40.97 188 GLU A O 1
ATOM 1475 N N . PHE A 1 189 ? 18.385 30.336 -5.077 1.00 35.72 189 PHE A N 1
ATOM 1476 C CA . PHE A 1 189 ? 17.944 29.256 -4.175 1.00 35.72 189 PHE A CA 1
ATOM 1477 C C . PHE A 1 189 ? 19.067 28.646 -3.321 1.00 35.72 189 PHE A C 1
ATOM 1479 O O . PHE A 1 189 ? 18.814 27.691 -2.591 1.00 35.72 189 PHE A O 1
ATOM 1486 N N . ASP A 1 190 ? 20.280 29.204 -3.385 1.00 37.72 190 ASP A N 1
ATOM 1487 C CA . ASP A 1 190 ? 21.451 28.708 -2.640 1.00 37.72 190 ASP A CA 1
ATOM 1488 C C . ASP A 1 190 ? 21.697 29.459 -1.312 1.00 37.72 190 ASP A C 1
ATOM 1490 O O . ASP A 1 190 ? 22.520 29.048 -0.504 1.00 37.72 190 ASP A O 1
ATOM 1494 N N . ASP A 1 191 ? 20.914 30.505 -1.021 1.00 39.72 191 ASP A N 1
ATOM 1495 C CA . ASP A 1 191 ? 21.090 31.359 0.170 1.00 39.72 191 ASP A CA 1
ATOM 1496 C C . ASP A 1 191 ? 20.214 30.969 1.379 1.00 39.72 191 ASP A C 1
ATOM 1498 O O . ASP A 1 191 ? 20.216 31.652 2.403 1.00 39.72 191 ASP A O 1
ATOM 1502 N N . LEU A 1 192 ? 19.454 29.866 1.309 1.00 40.44 192 LEU A N 1
ATOM 1503 C CA . LEU A 1 192 ? 18.548 29.454 2.401 1.00 40.44 192 LEU A CA 1
ATOM 1504 C C . LEU A 1 192 ? 19.091 28.313 3.281 1.00 40.44 192 LEU A C 1
ATOM 1506 O O . LEU A 1 192 ? 18.423 27.899 4.226 1.00 40.44 192 LEU A O 1
ATOM 1510 N N . LEU A 1 193 ? 20.286 27.791 2.991 1.00 42.41 193 LEU A N 1
ATOM 1511 C CA . LEU A 1 193 ? 20.912 26.696 3.750 1.00 42.41 193 LEU A CA 1
ATOM 1512 C C . LEU A 1 193 ? 22.316 27.059 4.261 1.00 42.41 193 LEU A C 1
ATOM 1514 O O . LEU A 1 193 ? 23.202 26.212 4.342 1.00 42.41 193 LEU A O 1
ATOM 1518 N N . GLY A 1 194 ? 22.511 28.323 4.639 1.00 32.50 194 GLY A N 1
ATOM 1519 C CA . GLY A 1 194 ? 23.722 28.794 5.305 1.00 32.50 194 GLY A CA 1
ATOM 1520 C C . GLY A 1 194 ? 23.598 28.789 6.831 1.00 32.50 194 GLY A C 1
ATOM 1521 O O . GLY A 1 194 ? 23.098 29.749 7.401 1.00 32.50 194 GLY A O 1
ATOM 1522 N N . GLY A 1 195 ? 24.118 27.737 7.472 1.00 35.69 195 GLY A N 1
ATOM 1523 C CA . GLY A 1 195 ? 24.768 27.816 8.789 1.00 35.69 195 GLY A CA 1
ATOM 1524 C C . GLY A 1 195 ? 23.894 27.779 10.049 1.00 35.69 195 GLY A C 1
ATOM 1525 O O . GLY A 1 195 ? 23.419 28.813 10.503 1.00 35.69 195 GLY A O 1
ATOM 1526 N N . ALA A 1 196 ? 23.798 26.596 10.668 1.00 34.81 196 ALA A N 1
ATOM 1527 C CA . ALA A 1 196 ? 23.839 26.406 12.126 1.00 34.81 196 ALA A CA 1
ATOM 1528 C C . ALA A 1 196 ? 23.902 24.898 12.452 1.00 34.81 196 ALA A C 1
ATOM 1530 O O . ALA A 1 196 ? 22.893 24.199 12.404 1.00 34.81 196 ALA A O 1
ATOM 1531 N N . ASP A 1 197 ? 25.118 24.411 12.699 1.00 40.56 197 ASP A N 1
ATOM 1532 C CA . ASP A 1 197 ? 25.503 23.395 13.690 1.00 40.56 197 ASP A CA 1
ATOM 1533 C C . ASP A 1 197 ? 24.471 22.301 14.030 1.00 40.56 197 ASP A C 1
ATOM 1535 O O . ASP A 1 197 ? 23.767 22.360 15.036 1.00 40.56 197 ASP A O 1
ATOM 1539 N N . LEU A 1 198 ? 24.438 21.244 13.210 1.00 42.19 198 LEU A N 1
ATOM 1540 C CA . LEU A 1 198 ? 23.706 19.997 13.472 1.00 42.19 198 LEU A CA 1
ATOM 1541 C C . LEU A 1 198 ? 24.647 18.885 13.978 1.00 42.19 198 LEU A C 1
ATOM 1543 O O . LEU A 1 198 ? 24.474 17.725 13.622 1.00 42.19 198 LEU A O 1
ATOM 1547 N N . ASP A 1 199 ? 25.658 19.256 14.765 1.00 40.69 199 ASP A N 1
ATOM 1548 C CA . ASP A 1 199 ? 26.645 18.332 15.357 1.00 40.69 199 ASP A CA 1
ATOM 1549 C C . ASP A 1 199 ? 26.733 18.472 16.892 1.00 40.69 199 ASP A C 1
ATOM 1551 O O . ASP A 1 199 ? 27.619 17.918 17.527 1.00 40.69 199 ASP A O 1
ATOM 1555 N N . SER A 1 200 ? 25.798 19.201 17.517 1.00 44.44 200 SER A N 1
ATOM 1556 C CA . SER A 1 200 ? 25.750 19.442 18.972 1.00 44.44 200 SER A CA 1
ATOM 1557 C C . SER A 1 200 ? 24.512 18.856 19.666 1.00 44.44 200 SER A C 1
ATOM 1559 O O . SER A 1 200 ? 24.174 19.257 20.776 1.00 44.44 200 SER A O 1
ATOM 1561 N N . LEU A 1 201 ? 23.804 17.923 19.017 1.00 42.78 201 LEU A N 1
ATOM 1562 C CA . LEU A 1 201 ? 22.522 17.391 19.507 1.00 42.78 201 LEU A CA 1
ATOM 1563 C C . LEU A 1 201 ? 22.529 15.878 19.785 1.00 42.78 201 LEU A C 1
ATOM 1565 O O . LEU A 1 201 ? 21.463 15.282 19.938 1.00 42.78 201 LEU A O 1
ATOM 1569 N N . LEU A 1 202 ? 23.713 15.261 19.848 1.00 47.41 202 LEU A N 1
ATOM 1570 C CA . LEU A 1 202 ? 23.903 13.840 20.155 1.00 47.41 202 LEU A CA 1
ATOM 1571 C C . LEU A 1 202 ? 25.076 13.640 21.130 1.00 47.41 202 LEU A C 1
ATOM 1573 O O . LEU A 1 202 ? 26.115 13.161 20.712 1.00 47.41 202 LEU A O 1
ATOM 1577 N N . GLU A 1 203 ? 24.888 14.053 22.383 1.00 41.69 203 GLU A N 1
ATOM 1578 C CA . GLU A 1 203 ? 25.663 13.772 23.620 1.00 41.69 203 GLU A CA 1
ATOM 1579 C C . GLU A 1 203 ? 25.003 14.713 24.661 1.00 41.69 203 GLU A C 1
ATOM 1581 O O . GLU A 1 203 ? 24.866 15.900 24.386 1.00 41.69 203 GLU A O 1
ATOM 1586 N N . ASP A 1 204 ? 24.401 14.355 25.793 1.00 40.16 204 ASP A N 1
ATOM 1587 C CA . ASP A 1 204 ? 24.413 13.203 26.689 1.00 40.16 204 ASP A CA 1
ATOM 1588 C C . ASP A 1 204 ? 23.096 13.214 27.498 1.00 40.16 204 ASP A C 1
ATOM 1590 O O . ASP A 1 204 ? 22.555 14.291 27.740 1.00 40.16 204 ASP A O 1
ATOM 1594 N N . GLU A 1 205 ? 22.592 12.048 27.923 1.00 42.66 205 GLU A N 1
ATOM 1595 C CA . GLU A 1 205 ? 21.975 11.800 29.249 1.00 42.66 205 GLU A CA 1
ATOM 1596 C C . GLU A 1 205 ? 21.358 10.386 29.282 1.00 42.66 205 GLU A C 1
ATOM 1598 O O . GLU A 1 205 ? 20.215 10.156 28.878 1.00 42.66 205 GLU A O 1
ATOM 1603 N N . GLU A 1 206 ? 22.131 9.416 29.782 1.00 52.00 206 GLU A N 1
ATOM 1604 C CA . GLU A 1 206 ? 21.572 8.223 30.426 1.00 52.00 206 GLU A CA 1
ATOM 1605 C C . GLU A 1 206 ? 21.065 8.589 31.828 1.00 52.00 206 GLU A C 1
ATOM 1607 O O . GLU A 1 206 ? 21.770 9.279 32.570 1.00 52.00 206 GLU A O 1
ATOM 1612 N N . PRO A 1 207 ? 19.917 8.035 32.251 1.00 45.72 207 PRO A N 1
ATOM 1613 C CA . PRO A 1 207 ? 19.690 7.780 33.661 1.00 45.72 207 PRO A CA 1
ATOM 1614 C C . PRO A 1 207 ? 19.548 6.284 33.969 1.00 45.72 207 PRO A C 1
ATOM 1616 O O . PRO A 1 207 ? 18.826 5.531 33.316 1.00 45.72 207 PRO A O 1
ATOM 1619 N N . ASP A 1 208 ? 20.243 5.911 35.040 1.00 51.91 208 ASP A N 1
ATOM 1620 C CA . ASP A 1 208 ? 20.241 4.646 35.764 1.00 51.91 208 ASP A CA 1
ATOM 1621 C C . ASP A 1 208 ? 18.843 4.032 35.999 1.00 51.91 208 ASP A C 1
ATOM 1623 O O . ASP A 1 208 ? 18.069 4.520 36.822 1.00 51.91 208 ASP A O 1
ATOM 1627 N N . GLU A 1 209 ? 18.568 2.861 35.412 1.00 49.00 209 GLU A N 1
ATOM 1628 C CA . GLU A 1 209 ? 17.426 2.002 35.795 1.00 49.00 209 GLU A CA 1
ATOM 1629 C C . GLU A 1 209 ? 17.820 0.537 36.085 1.00 49.00 209 GLU A C 1
ATOM 1631 O O . GLU A 1 209 ? 17.035 -0.390 35.896 1.00 49.00 209 GLU A O 1
ATOM 1636 N N . LEU A 1 210 ? 19.029 0.285 36.603 1.00 54.09 210 LEU A N 1
ATOM 1637 C CA . LEU A 1 210 ? 19.413 -1.059 37.086 1.00 54.09 210 LEU A CA 1
ATOM 1638 C C . LEU A 1 210 ? 19.967 -1.103 38.525 1.00 54.09 210 LEU A C 1
ATOM 1640 O O . LEU A 1 210 ? 20.340 -2.171 39.010 1.00 54.09 210 LEU A O 1
ATOM 1644 N N . GLY A 1 211 ? 19.943 0.016 39.259 1.00 51.00 211 GLY A N 1
ATOM 1645 C CA . GLY A 1 211 ? 20.410 0.093 40.654 1.00 51.00 211 GLY A CA 1
ATOM 1646 C C . GLY A 1 211 ? 19.330 -0.003 41.744 1.00 51.00 211 GLY A C 1
ATOM 1647 O O . GLY A 1 211 ? 19.654 -0.270 42.901 1.00 51.00 211 GLY A O 1
ATOM 1648 N N . ALA A 1 212 ? 18.046 0.185 41.416 1.00 51.38 212 ALA A N 1
ATOM 1649 C CA . ALA A 1 212 ? 17.005 0.460 42.420 1.00 51.38 212 ALA A CA 1
ATOM 1650 C C . ALA A 1 212 ? 16.092 -0.725 42.813 1.00 51.38 212 ALA A C 1
ATOM 1652 O O . ALA A 1 212 ? 15.170 -0.540 43.601 1.00 51.38 212 ALA A O 1
ATOM 1653 N N . LEU A 1 213 ? 16.347 -1.954 42.342 1.00 47.31 213 LEU A N 1
ATOM 1654 C CA . LEU A 1 213 ? 15.548 -3.146 42.706 1.00 47.31 213 LEU A CA 1
ATOM 1655 C C . LEU A 1 213 ? 16.342 -4.250 43.424 1.00 47.31 213 LEU A C 1
ATOM 1657 O O . LEU A 1 213 ? 15.900 -5.393 43.497 1.00 47.31 213 LEU A O 1
ATOM 1661 N N . ARG A 1 214 ? 17.498 -3.912 44.016 1.00 50.91 214 ARG A N 1
ATOM 1662 C CA . ARG A 1 214 ? 18.267 -4.837 44.874 1.00 50.91 214 ARG A CA 1
ATOM 1663 C C . ARG A 1 214 ? 18.094 -4.597 46.383 1.00 50.91 214 ARG A C 1
ATOM 1665 O O . ARG A 1 214 ? 18.564 -5.412 47.163 1.00 50.91 214 ARG A O 1
ATOM 1672 N N . ASN A 1 215 ? 17.373 -3.550 46.800 1.00 53.53 215 ASN A N 1
ATOM 1673 C CA . ASN A 1 215 ? 17.212 -3.183 48.220 1.00 53.53 215 ASN A CA 1
ATOM 1674 C C . ASN A 1 215 ? 15.757 -3.105 48.727 1.00 53.53 215 ASN A C 1
ATOM 1676 O O . ASN A 1 215 ? 15.527 -2.570 49.804 1.00 53.53 215 ASN A O 1
ATOM 1680 N N . ALA A 1 216 ? 14.780 -3.673 48.014 1.00 50.06 216 ALA A N 1
ATOM 1681 C CA . ALA A 1 216 ? 13.391 -3.775 48.497 1.00 50.06 216 ALA A CA 1
ATOM 1682 C C . ALA A 1 216 ? 13.012 -5.195 48.979 1.00 50.06 216 ALA A C 1
ATOM 1684 O O . ALA A 1 216 ? 11.849 -5.583 48.949 1.00 50.06 216 ALA A O 1
ATOM 1685 N N . LEU A 1 217 ? 14.013 -5.974 49.410 1.00 50.91 217 LEU A N 1
ATOM 1686 C CA . LEU A 1 217 ? 13.862 -7.237 50.147 1.00 50.91 217 LEU A CA 1
ATOM 1687 C C . LEU A 1 217 ? 14.311 -7.071 51.615 1.00 50.91 217 LEU A C 1
ATOM 1689 O O . LEU A 1 217 ? 14.963 -7.944 52.187 1.00 50.91 217 LEU A O 1
ATOM 1693 N N . SER A 1 218 ? 13.947 -5.934 52.214 1.00 45.25 218 SER A N 1
ATOM 1694 C CA . SER A 1 218 ? 13.940 -5.706 53.662 1.00 45.25 218 SER A CA 1
ATOM 1695 C C . SER A 1 218 ? 12.631 -5.063 54.085 1.00 45.25 218 SER A C 1
ATOM 1697 O O . SER A 1 218 ? 12.058 -4.305 53.273 1.00 45.25 218 SER A O 1
#